Protein AF-A0A958QG54-F1 (afdb_monomer)

Secondary structure (DSSP, 8-state):
----------------------------PPP-----TTTTS----PPPP-EEEEE-TTS-EEEEETTS-EEEE-SSTT-EEEE-TTS-EEEEETTTEEE-TTS-EEE-SS-EEEEETTEEEEEEEEEPTTSS-EEEEEEEEEETTEEEEEE-TTTT--EEEEEES-HHHHHHHS---EEEEEEEETTEEEEEEPPP-

Foldseek 3Di:
DDDDDDDDDDDDDDDDDDDDDDDDDDDDDDDDDPDDPVCVVCDPPPPDAQWDWDQDPQRWIWIAGVQGWIWIQQLPQLKIWIAHNVRWIWIFGHLTWIAGSVGDIDHDNAWAKEAEDQKIKIFGWDDDPPDPGIHGAKIWMDRQQKIWIWGPSRVSNTDIPDIGRRRVVVVVVDDNPWYWYFDDDPPDTDTDIDDDD

Mean predicted aligned error: 12.63 Å

Radius of gyration: 27.96 Å; Cα contacts (8 Å, |Δi|>4): 352; chains: 1; bounding box: 82×80×34 Å

Structure (mmCIF, N/CA/C/O backbone):
data_AF-A0A958QG54-F1
#
_entry.id   AF-A0A958QG54-F1
#
loop_
_atom_site.group_PDB
_atom_site.id
_atom_site.type_symbol
_atom_site.label_atom_id
_atom_site.label_alt_id
_atom_site.label_comp_id
_atom_site.label_asym_id
_atom_site.label_entity_id
_atom_site.label_seq_id
_atom_site.pdbx_PDB_ins_code
_atom_site.Cartn_x
_atom_site.Cartn_y
_atom_site.Cartn_z
_atom_site.occupancy
_atom_site.B_iso_or_equiv
_atom_site.auth_seq_id
_atom_site.auth_comp_id
_atom_site.auth_asym_id
_atom_site.auth_atom_id
_atom_site.pdbx_PDB_model_num
ATOM 1 N N . MET A 1 1 ? 33.878 57.505 -8.629 1.00 48.22 1 MET A N 1
ATOM 2 C CA . MET A 1 1 ? 32.880 58.241 -9.424 1.00 48.22 1 MET A CA 1
ATOM 3 C C . MET A 1 1 ? 31.625 58.298 -8.584 1.00 48.22 1 MET A C 1
ATOM 5 O O . MET A 1 1 ? 31.003 57.269 -8.364 1.00 48.22 1 MET A O 1
ATOM 9 N N . ASP A 1 2 ? 31.382 59.473 -8.014 1.00 44.88 2 ASP A N 1
ATOM 10 C CA . ASP A 1 2 ? 30.132 59.888 -7.383 1.00 44.88 2 ASP A CA 1
ATOM 11 C C . ASP A 1 2 ? 28.927 59.590 -8.272 1.00 44.88 2 ASP A C 1
ATOM 13 O O . ASP A 1 2 ? 28.941 59.986 -9.436 1.00 44.88 2 ASP A O 1
ATOM 17 N N . THR A 1 3 ? 27.856 59.020 -7.715 1.00 52.91 3 THR A N 1
ATOM 18 C CA . THR A 1 3 ? 26.516 59.611 -7.865 1.00 52.91 3 THR A CA 1
ATOM 19 C C . THR A 1 3 ? 25.617 59.164 -6.707 1.00 52.91 3 THR A C 1
ATOM 21 O O . THR A 1 3 ? 25.330 57.984 -6.524 1.00 52.91 3 THR A O 1
ATOM 24 N N . SER A 1 4 ? 25.218 60.154 -5.913 1.00 50.34 4 SER A N 1
ATOM 25 C CA . SER A 1 4 ? 24.111 60.150 -4.952 1.00 50.34 4 SER A CA 1
ATOM 26 C C . SER A 1 4 ? 22.754 59.998 -5.673 1.00 50.34 4 SER A C 1
ATOM 28 O O . SER A 1 4 ? 22.739 60.073 -6.893 1.00 50.34 4 SER A O 1
ATOM 30 N N . ILE A 1 5 ? 21.641 59.801 -4.948 1.00 55.84 5 ILE A N 1
ATOM 31 C CA . ILE A 1 5 ? 20.332 60.507 -5.056 1.00 55.84 5 ILE A CA 1
ATOM 32 C C . ILE A 1 5 ? 19.202 59.672 -4.390 1.00 55.84 5 ILE A C 1
ATOM 34 O O . ILE A 1 5 ? 18.713 58.687 -4.927 1.00 55.84 5 ILE A O 1
ATOM 38 N N . GLN A 1 6 ? 18.810 60.177 -3.214 1.00 43.88 6 GLN A N 1
ATOM 39 C CA . GLN A 1 6 ? 17.469 60.428 -2.647 1.00 43.88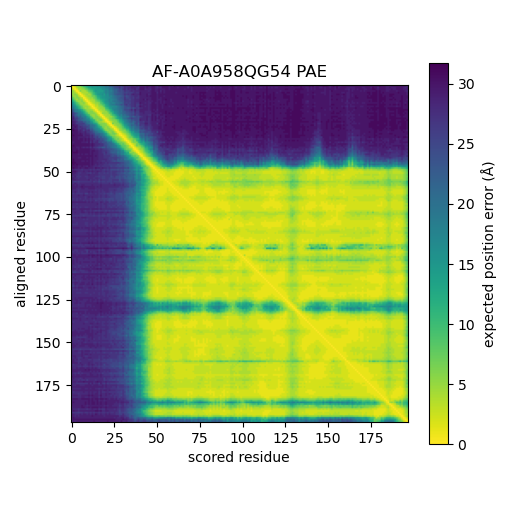 6 GLN A CA 1
ATOM 40 C C . GLN A 1 6 ? 16.426 59.334 -2.341 1.00 43.88 6 GLN A C 1
ATOM 42 O O . GLN A 1 6 ? 16.078 58.453 -3.117 1.00 43.88 6 GLN A O 1
ATOM 47 N N . ALA A 1 7 ? 15.867 59.553 -1.148 1.00 44.59 7 ALA A N 1
ATOM 48 C CA . ALA A 1 7 ? 14.765 58.900 -0.466 1.00 44.59 7 ALA A CA 1
ATOM 49 C C . ALA A 1 7 ? 13.379 59.415 -0.895 1.00 44.59 7 ALA A C 1
ATOM 51 O O . ALA A 1 7 ? 13.262 60.537 -1.382 1.00 44.59 7 ALA A O 1
ATOM 52 N N . ALA A 1 8 ? 12.331 58.667 -0.532 1.00 46.12 8 ALA A N 1
ATOM 53 C CA . ALA A 1 8 ? 11.070 59.238 -0.051 1.00 46.12 8 ALA A CA 1
ATOM 54 C C . ALA A 1 8 ? 10.296 58.220 0.810 1.00 46.12 8 ALA A C 1
ATOM 56 O O . ALA A 1 8 ? 9.830 57.192 0.325 1.00 46.12 8 ALA A O 1
ATOM 57 N N . SER A 1 9 ? 10.162 58.542 2.098 1.00 43.69 9 SER A N 1
ATOM 58 C CA . SER A 1 9 ? 9.141 58.019 3.012 1.00 43.69 9 SER A CA 1
ATOM 59 C C . SER A 1 9 ? 7.776 58.617 2.675 1.00 43.69 9 SER A C 1
ATOM 61 O O . SER A 1 9 ? 7.735 59.774 2.264 1.00 43.69 9 SER A O 1
ATOM 63 N N . SER A 1 10 ? 6.678 57.906 2.959 1.00 42.94 10 SER A N 1
ATOM 64 C CA . SER A 1 10 ? 5.408 58.488 3.441 1.00 42.94 10 SER A CA 1
ATOM 65 C C . SER A 1 10 ? 4.424 57.394 3.872 1.00 42.94 10 SER A C 1
ATOM 67 O O . SER A 1 10 ? 3.862 56.686 3.041 1.00 42.94 10 SER A O 1
ATOM 69 N N . THR A 1 11 ? 4.195 57.292 5.179 1.00 49.19 11 THR A N 1
ATOM 70 C CA . THR A 1 11 ? 2.969 56.746 5.782 1.00 49.19 11 THR A CA 1
ATOM 71 C C . THR A 1 11 ? 1.948 57.879 5.903 1.00 49.19 11 THR A C 1
ATOM 73 O O . THR A 1 11 ? 2.347 59.021 6.146 1.00 49.19 11 THR A O 1
ATOM 76 N N . PRO A 1 12 ? 0.642 57.582 5.817 1.00 52.69 12 PRO A N 1
ATOM 77 C CA . PRO A 1 12 ? -0.239 58.059 6.883 1.00 52.69 12 PRO A CA 1
ATOM 78 C C . PRO A 1 12 ? -1.278 57.035 7.383 1.00 52.69 12 PRO A C 1
ATOM 80 O O . PRO A 1 12 ? -1.517 55.984 6.799 1.00 52.69 12 PRO A O 1
ATOM 83 N N . THR A 1 13 ? -1.804 57.412 8.544 1.00 44.31 13 THR A N 1
ATOM 84 C CA . THR A 1 13 ? -2.535 56.755 9.642 1.00 44.31 13 THR A CA 1
ATOM 85 C C . THR A 1 13 ? -4.056 56.527 9.388 1.00 44.31 13 THR A C 1
ATOM 87 O O . THR A 1 13 ? -4.525 56.817 8.291 1.00 44.31 13 THR A O 1
ATOM 90 N N . PRO A 1 14 ? -4.829 55.973 10.362 1.00 50.94 14 PRO A N 1
ATOM 91 C CA . PRO A 1 14 ? -6.059 55.205 10.147 1.00 50.94 14 PRO A CA 1
ATOM 92 C C . PRO A 1 14 ? -7.344 56.024 10.340 1.00 50.94 14 PRO A C 1
ATOM 94 O O . PRO A 1 14 ? -7.325 57.064 10.996 1.00 50.94 14 PRO A O 1
ATOM 97 N N . GLU A 1 15 ? -8.478 55.479 9.890 1.00 43.06 15 GLU A N 1
ATOM 98 C CA . GLU A 1 15 ? -9.808 55.977 10.255 1.00 43.06 15 GLU A CA 1
ATOM 99 C C . GLU A 1 15 ? -10.694 54.903 10.898 1.00 43.06 15 GLU A C 1
ATOM 101 O O . GLU A 1 15 ? -10.532 53.697 10.711 1.00 43.06 15 GLU A O 1
ATOM 106 N N . THR A 1 16 ? -11.598 55.407 11.731 1.00 37.50 16 THR A N 1
ATOM 107 C CA . THR A 1 16 ? -12.306 54.743 12.822 1.00 37.50 16 THR A CA 1
ATOM 108 C C . THR A 1 16 ? -13.764 54.476 12.429 1.00 37.50 16 THR A C 1
ATOM 110 O O . THR A 1 16 ? -14.407 55.341 11.854 1.00 37.50 16 THR A O 1
ATOM 113 N N . SER A 1 17 ? -14.259 53.283 12.782 1.00 40.88 17 SER A N 1
ATOM 114 C CA . SER A 1 17 ? -15.604 52.910 13.279 1.00 40.88 17 SER A CA 1
ATOM 115 C C . SER A 1 17 ? -16.819 53.824 13.019 1.00 40.88 17 SER A C 1
ATOM 117 O O . SER A 1 17 ? -16.782 54.987 13.399 1.00 40.88 17 SER A O 1
ATOM 119 N N . THR A 1 18 ? -17.964 53.256 12.594 1.00 40.97 18 THR A N 1
ATOM 120 C CA . THR A 1 18 ? -19.312 53.564 13.149 1.00 40.97 18 THR A CA 1
ATOM 121 C C . THR A 1 18 ? -20.345 52.484 12.768 1.00 40.97 18 THR A C 1
ATOM 123 O O . THR A 1 18 ? -20.544 52.178 11.596 1.00 40.97 18 THR A O 1
ATOM 126 N N . SER A 1 19 ? -21.024 51.945 13.788 1.00 40.81 19 SER A N 1
ATOM 127 C CA . SER A 1 19 ? -22.234 51.110 13.730 1.00 40.81 19 SER A CA 1
ATOM 128 C C . SER A 1 19 ? -23.486 51.897 13.328 1.00 40.81 19 SER A C 1
ATOM 130 O O . SER A 1 19 ? -23.678 53.006 13.820 1.00 40.81 19 SER A O 1
ATOM 132 N N . GLN A 1 20 ? -24.410 51.279 12.579 1.00 37.09 20 GLN A N 1
ATOM 133 C CA . GLN A 1 20 ? -25.818 51.700 12.508 1.00 37.09 20 GLN A CA 1
ATOM 134 C C . GLN A 1 20 ? -26.781 50.499 12.405 1.00 37.09 20 GLN A C 1
ATOM 136 O O . GLN A 1 20 ? -26.604 49.582 11.610 1.00 37.09 20 GLN A O 1
ATOM 141 N N . THR A 1 21 ? -27.802 50.523 13.256 1.00 39.69 21 THR A N 1
ATOM 142 C CA . THR A 1 21 ? -29.070 49.757 13.328 1.00 39.69 21 THR A CA 1
ATOM 143 C C . THR A 1 21 ? -29.920 50.573 14.330 1.00 39.69 21 THR A C 1
ATOM 145 O O . THR A 1 21 ? -29.280 51.154 15.216 1.00 39.69 21 THR A O 1
ATOM 148 N N . PRO A 1 22 ? -31.272 50.673 14.300 1.00 54.72 22 PRO A N 1
ATOM 149 C CA . PRO A 1 22 ? -32.313 49.871 13.619 1.00 54.72 22 PRO A CA 1
ATOM 150 C C . PRO A 1 22 ? -33.327 50.712 12.803 1.00 54.72 22 PRO A C 1
ATOM 152 O O . PRO A 1 22 ? -33.303 51.927 12.891 1.00 54.72 22 PRO A O 1
ATOM 155 N N . GLU A 1 23 ? -34.258 50.079 12.072 1.00 43.16 23 GLU A N 1
ATOM 156 C CA . GLU A 1 23 ? -35.7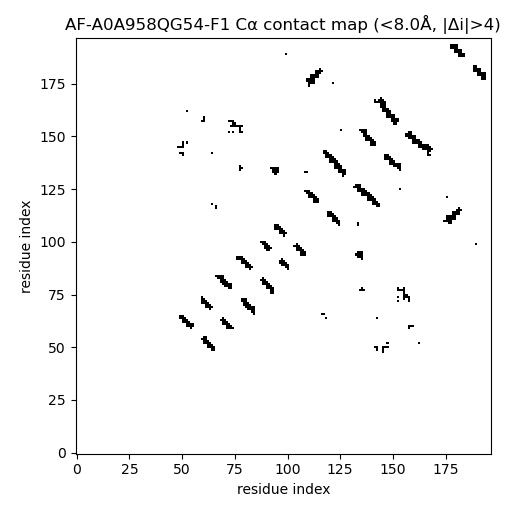07 50.363 12.188 1.00 43.16 23 GLU A CA 1
ATOM 157 C C . GLU A 1 23 ? -36.551 49.301 11.452 1.00 43.16 23 GLU A C 1
ATOM 159 O O . GLU A 1 23 ? -36.069 48.525 10.632 1.00 43.16 23 GLU A O 1
ATOM 164 N N . GLN A 1 24 ? -37.819 49.238 11.826 1.00 36.00 24 GLN A N 1
ATOM 165 C CA . GLN A 1 24 ? -38.739 48.112 11.890 1.00 36.00 24 GLN A CA 1
ATOM 166 C C . GLN A 1 24 ? -39.996 48.457 11.077 1.00 36.00 24 GLN A C 1
ATOM 168 O O . GLN A 1 24 ? -40.457 49.584 11.196 1.00 36.00 24 GLN A O 1
ATOM 173 N N . ALA A 1 25 ? -40.601 47.508 10.341 1.00 37.91 25 ALA A N 1
ATOM 174 C CA . ALA A 1 25 ? -42.062 47.283 10.342 1.00 37.91 25 ALA A CA 1
ATOM 175 C C . ALA A 1 25 ? -42.563 46.243 9.314 1.00 37.91 25 ALA A C 1
ATOM 177 O O . ALA A 1 25 ? -42.223 46.273 8.138 1.00 37.91 25 ALA A O 1
ATOM 178 N N . ALA A 1 26 ? -43.525 45.456 9.813 1.00 37.97 26 ALA A N 1
ATOM 179 C CA . ALA A 1 26 ? -44.726 44.934 9.151 1.00 37.97 26 ALA A CA 1
ATOM 180 C C . ALA A 1 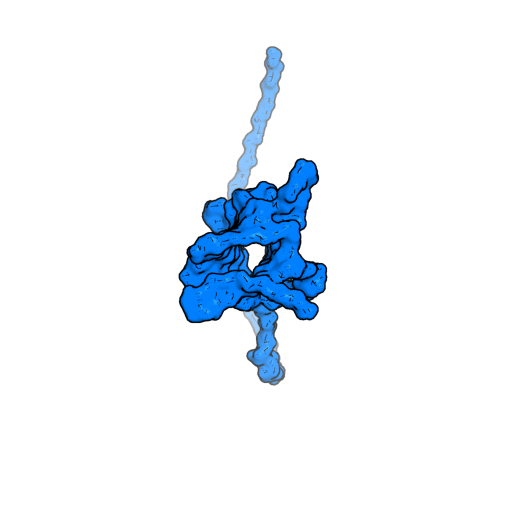26 ? -44.679 43.621 8.331 1.00 37.97 26 ALA A C 1
ATOM 182 O O . ALA A 1 26 ? -44.412 43.584 7.139 1.00 37.97 26 ALA A O 1
ATOM 183 N N . SER A 1 27 ? -45.190 42.576 8.997 1.00 40.91 27 SER A N 1
ATOM 184 C CA . SER A 1 27 ? -46.441 41.886 8.631 1.00 40.91 27 SER A CA 1
ATOM 185 C C . SER A 1 27 ? -46.523 41.156 7.285 1.00 40.91 27 SER A C 1
ATOM 187 O O . SER A 1 27 ? -47.038 41.690 6.309 1.00 40.91 27 SER A O 1
ATOM 189 N N . ALA A 1 28 ? -46.249 39.851 7.324 1.00 41.12 28 ALA A N 1
ATOM 190 C CA . ALA A 1 28 ? -47.141 38.830 6.769 1.00 41.12 28 ALA A CA 1
ATOM 191 C C . ALA A 1 28 ? -46.739 37.466 7.342 1.00 41.12 28 ALA A C 1
ATOM 193 O O . ALA A 1 28 ? -45.602 37.039 7.174 1.00 41.12 28 ALA A O 1
ATOM 194 N N . SER A 1 29 ? -47.654 36.774 8.021 1.00 50.25 29 SER A N 1
ATOM 195 C CA . SER A 1 29 ? -47.486 35.354 8.339 1.00 50.25 29 SER A CA 1
ATOM 196 C C . SER A 1 29 ? -47.619 34.537 7.050 1.00 50.25 29 SER A C 1
ATOM 198 O O . SER A 1 29 ? -48.713 34.523 6.477 1.00 50.25 29 SER A O 1
ATOM 200 N N . PRO A 1 30 ? -46.587 33.816 6.579 1.00 47.06 30 PRO A N 1
ATOM 201 C CA . PRO A 1 30 ? -46.812 32.783 5.592 1.00 47.06 30 PRO A CA 1
ATOM 202 C C . PRO A 1 30 ? -47.389 31.563 6.312 1.00 47.06 30 PRO A C 1
ATOM 204 O O . PRO A 1 30 ? -46.804 31.025 7.252 1.00 47.06 30 PRO A O 1
ATOM 207 N N . ARG A 1 31 ? -48.580 31.151 5.873 1.00 46.16 31 ARG A N 1
ATOM 208 C CA . ARG A 1 31 ? -49.171 29.852 6.198 1.00 46.16 31 ARG A CA 1
ATOM 209 C C . ARG A 1 31 ? -48.120 28.777 5.945 1.00 46.16 31 ARG A C 1
ATOM 211 O O . ARG A 1 31 ? -47.609 28.683 4.832 1.00 46.16 31 ARG A O 1
ATOM 218 N N . THR A 1 32 ? -47.809 27.993 6.968 1.00 51.56 32 THR A N 1
ATOM 219 C CA . THR A 1 32 ? -46.913 26.844 6.880 1.00 51.56 32 THR A CA 1
ATOM 220 C C . THR A 1 32 ? -47.428 25.916 5.776 1.00 51.56 32 THR A C 1
ATOM 222 O O . THR A 1 32 ? -48.542 25.401 5.911 1.00 51.56 32 THR A O 1
ATOM 225 N N . PRO A 1 33 ? -46.696 25.689 4.670 1.00 48.84 33 PRO A N 1
ATOM 226 C CA . PRO A 1 33 ? -46.983 24.516 3.868 1.00 48.84 33 PRO A CA 1
ATOM 227 C C . PRO A 1 33 ? -46.685 23.307 4.756 1.00 48.84 33 PRO A C 1
ATOM 229 O O . PRO A 1 33 ? -45.691 23.299 5.482 1.00 48.84 33 PRO A O 1
ATOM 232 N N . PHE A 1 34 ? -47.568 22.309 4.740 1.00 51.06 34 PHE A N 1
ATOM 233 C CA . PHE A 1 34 ? -47.261 20.983 5.263 1.00 51.06 34 PHE A CA 1
ATOM 234 C C . PHE A 1 34 ? -45.941 20.537 4.621 1.00 51.06 34 PHE A C 1
ATOM 236 O O . PHE A 1 34 ? -45.919 20.155 3.451 1.00 51.06 34 PHE A O 1
ATOM 243 N N . ALA A 1 35 ? -44.836 20.656 5.359 1.00 53.47 35 ALA A N 1
ATOM 244 C CA . ALA A 1 35 ? -43.577 20.057 4.970 1.00 53.47 35 ALA A CA 1
ATOM 245 C C . ALA A 1 35 ? -43.841 18.557 4.879 1.00 53.47 35 ALA A C 1
ATOM 247 O O . ALA A 1 35 ? -44.318 17.930 5.829 1.00 53.47 35 ALA A O 1
ATOM 248 N N . LYS A 1 36 ? -43.622 18.016 3.686 1.00 51.81 36 LYS A N 1
ATOM 249 C CA . LYS A 1 36 ? -43.730 16.597 3.394 1.00 51.81 36 LYS A CA 1
ATOM 250 C C . LYS A 1 36 ? -42.813 15.875 4.386 1.00 51.81 36 LYS A C 1
ATOM 252 O O . LYS A 1 36 ? -41.607 16.092 4.380 1.00 51.81 36 LYS A O 1
ATOM 257 N N . LEU A 1 37 ? -43.388 15.039 5.249 1.00 48.19 37 LEU A N 1
ATOM 258 C CA . LEU A 1 37 ? -42.673 14.249 6.266 1.00 48.19 37 LEU A CA 1
ATOM 259 C C . LEU A 1 37 ? -41.619 13.283 5.676 1.00 48.19 37 LEU A C 1
ATOM 261 O O . LEU A 1 37 ? -40.909 12.627 6.429 1.00 48.19 37 LEU A O 1
ATOM 265 N N . GLU A 1 38 ? -41.495 13.209 4.349 1.00 50.53 38 GLU A N 1
ATOM 266 C CA . GLU A 1 38 ? -40.529 12.373 3.633 1.00 50.53 38 GLU A CA 1
ATOM 267 C C . GLU A 1 38 ? -39.155 13.050 3.453 1.00 50.53 38 GLU A C 1
ATOM 269 O O . GLU A 1 38 ? -38.148 12.349 3.402 1.00 50.53 38 GLU A O 1
ATOM 274 N N . ASP A 1 39 ? -39.073 14.390 3.466 1.00 44.00 39 ASP A N 1
ATOM 275 C CA . ASP A 1 39 ? -37.795 15.121 3.328 1.00 44.00 39 ASP A CA 1
ATOM 276 C C . ASP A 1 39 ? -36.974 15.162 4.636 1.00 44.00 39 ASP A C 1
ATOM 278 O O . ASP A 1 39 ? -35.821 15.586 4.646 1.00 44.00 39 ASP A O 1
ATOM 282 N N . PHE A 1 40 ? -37.545 14.700 5.755 1.00 46.12 40 PHE A N 1
ATOM 283 C CA . PHE A 1 40 ? -36.869 14.643 7.060 1.00 46.12 40 PHE A CA 1
ATOM 284 C C . PHE A 1 40 ? -36.190 13.299 7.359 1.00 46.12 40 PHE A C 1
ATOM 286 O O . PHE A 1 40 ? -35.465 13.198 8.348 1.00 46.12 40 PHE A O 1
ATOM 293 N N . LEU A 1 41 ? -36.406 12.272 6.531 1.00 54.66 41 LEU A N 1
ATOM 294 C CA . LEU A 1 41 ? -35.816 10.942 6.739 1.00 54.66 41 LEU A CA 1
ATOM 295 C C . LEU A 1 41 ? -34.582 10.680 5.866 1.00 54.66 41 LEU A C 1
ATOM 297 O O . LEU A 1 41 ? -33.821 9.760 6.155 1.00 54.66 41 LEU A O 1
ATOM 301 N N . PHE A 1 42 ? -34.339 11.521 4.860 1.00 60.91 42 PHE A N 1
ATOM 302 C CA . PHE A 1 42 ? -33.171 11.442 3.987 1.00 60.91 42 PHE A CA 1
ATOM 303 C C . PHE A 1 42 ? -32.574 12.838 3.809 1.00 60.91 42 PHE A C 1
ATOM 305 O O . PHE A 1 42 ? -32.616 13.425 2.730 1.00 60.91 42 PHE A O 1
ATOM 312 N N . GLY A 1 43 ? -32.014 13.390 4.892 1.00 54.19 43 GLY A N 1
ATOM 313 C CA . GLY A 1 43 ? -31.090 14.519 4.762 1.00 54.19 43 GLY A CA 1
ATOM 314 C C . GLY A 1 43 ? -29.982 14.179 3.750 1.00 54.19 43 GLY A C 1
ATOM 315 O O . GLY A 1 43 ? -29.732 12.990 3.523 1.00 54.19 43 GLY A O 1
ATOM 316 N N . PRO A 1 44 ? -29.324 15.176 3.127 1.00 58.16 44 PRO A N 1
ATOM 317 C CA . PRO A 1 44 ? -28.263 14.918 2.159 1.00 58.16 44 PRO A CA 1
ATOM 318 C C . PRO A 1 44 ? -27.253 13.946 2.775 1.00 58.16 44 PRO A C 1
ATOM 320 O O . PRO A 1 44 ? -26.577 14.279 3.747 1.00 58.16 44 PRO A O 1
ATOM 323 N N . HIS A 1 45 ? -27.200 12.719 2.250 1.00 53.62 45 HIS A N 1
ATOM 324 C CA . HIS A 1 45 ? -26.185 11.748 2.629 1.00 53.62 45 HIS A CA 1
ATOM 325 C C . HIS A 1 45 ? -24.882 12.254 2.023 1.00 53.62 45 HIS A C 1
ATOM 327 O O . HIS A 1 45 ? -24.572 11.975 0.867 1.00 53.62 45 HIS A O 1
ATOM 333 N N . THR A 1 46 ? -24.145 13.067 2.778 1.00 60.34 46 THR A N 1
ATOM 334 C CA . THR A 1 46 ? -22.737 13.288 2.472 1.00 60.34 46 THR A CA 1
ATOM 335 C C . THR A 1 46 ? -22.077 11.917 2.586 1.00 60.34 46 THR A C 1
ATOM 337 O O . THR A 1 46 ? -22.131 11.334 3.674 1.00 60.34 46 THR A O 1
ATOM 340 N N . PRO A 1 47 ? -21.516 11.362 1.499 1.00 63.97 47 PRO A N 1
ATOM 341 C CA . PRO A 1 47 ? -20.817 10.090 1.575 1.00 63.97 47 PRO A CA 1
ATOM 342 C C . PRO A 1 47 ? -19.733 10.203 2.648 1.00 63.97 47 PRO A C 1
ATOM 344 O O . PRO A 1 47 ? -18.939 11.148 2.653 1.00 63.97 47 PRO A O 1
ATOM 347 N N . ARG A 1 48 ? -19.776 9.287 3.618 1.00 75.38 48 ARG A N 1
ATOM 348 C CA . ARG A 1 48 ? -18.793 9.233 4.695 1.00 75.38 48 ARG A CA 1
ATOM 349 C C . ARG A 1 48 ? -17.510 8.669 4.110 1.00 75.38 48 ARG A C 1
ATOM 351 O O . ARG A 1 48 ? -17.511 7.538 3.650 1.00 75.38 48 ARG A O 1
ATOM 358 N N . GLN A 1 49 ? -16.447 9.456 4.176 1.00 87.75 49 GLN A N 1
ATOM 359 C CA . GLN A 1 49 ? -15.108 9.017 3.823 1.00 87.75 49 GLN A CA 1
ATOM 360 C C . GLN A 1 49 ? -14.635 7.951 4.836 1.00 87.75 49 GLN A C 1
ATOM 362 O O . GLN A 1 49 ? -14.491 8.251 6.022 1.00 87.75 49 GLN A O 1
ATOM 367 N N . THR A 1 50 ? -14.407 6.722 4.372 1.00 92.38 50 THR A N 1
ATOM 368 C CA . THR A 1 50 ? -13.987 5.544 5.159 1.00 92.38 50 THR A CA 1
ATOM 369 C C . THR A 1 50 ? -12.464 5.380 5.234 1.00 92.38 50 THR A C 1
ATOM 371 O O . THR A 1 50 ? -11.935 4.574 6.004 1.00 92.38 50 THR A O 1
ATOM 374 N N . LEU A 1 51 ? -11.729 6.166 4.447 1.00 95.75 51 LEU A N 1
ATOM 375 C CA . LEU A 1 51 ? -10.272 6.239 4.475 1.00 95.75 51 LEU A CA 1
ATOM 376 C C . LEU A 1 51 ? -9.825 7.596 5.010 1.00 95.75 51 LEU A C 1
ATOM 378 O O . LEU A 1 51 ? -10.200 8.627 4.470 1.00 95.75 51 LEU A O 1
ATOM 382 N N . GLU A 1 52 ? -8.934 7.642 5.990 1.00 96.12 52 GLU A N 1
ATOM 383 C CA . GLU A 1 52 ? -8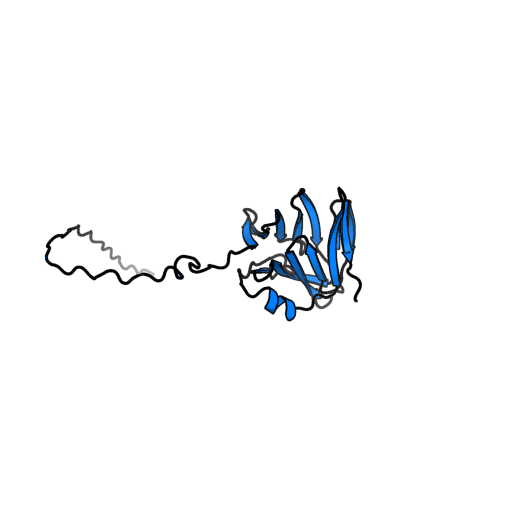.366 8.898 6.490 1.00 96.12 52 GLU A CA 1
ATOM 384 C C . GLU A 1 52 ? -6.892 9.003 6.106 1.00 96.12 52 GLU A C 1
ATOM 386 O O . GLU A 1 52 ? -6.054 8.275 6.639 1.00 96.12 52 GLU A O 1
ATOM 391 N N . ALA A 1 53 ? -6.547 9.926 5.206 1.00 95.81 53 ALA A N 1
ATOM 392 C CA . ALA A 1 53 ? -5.158 10.177 4.836 1.00 95.81 53 ALA A CA 1
ATOM 393 C C . ALA A 1 53 ? -4.590 11.419 5.534 1.00 95.81 53 ALA A C 1
ATOM 395 O O . ALA A 1 53 ? -5.247 12.450 5.660 1.00 95.81 53 ALA A O 1
ATOM 396 N N . SER A 1 54 ? -3.335 11.331 5.960 1.00 95.69 54 SER A N 1
ATOM 397 C CA . SER A 1 54 ? -2.594 12.419 6.596 1.00 95.69 54 SER A CA 1
ATOM 398 C C . SER A 1 54 ? -1.101 12.313 6.288 1.00 95.69 54 SER A C 1
ATOM 400 O O . SER A 1 54 ? -0.626 11.290 5.796 1.00 95.69 54 SER A O 1
ATOM 402 N N . VAL A 1 55 ? -0.351 13.373 6.582 1.00 95.38 55 VAL A N 1
ATOM 403 C CA . VAL A 1 55 ? 1.115 13.351 6.587 1.00 95.38 55 VAL A CA 1
ATOM 404 C C . VAL A 1 55 ? 1.570 13.450 8.039 1.00 95.38 55 VAL A C 1
ATOM 406 O O . VAL A 1 55 ? 1.148 14.358 8.757 1.00 95.38 55 VAL A O 1
ATOM 409 N N . ASN A 1 56 ? 2.382 12.499 8.500 1.00 93.44 56 ASN A N 1
ATOM 410 C CA . ASN A 1 56 ? 2.878 12.500 9.877 1.00 93.44 56 ASN A CA 1
ATOM 411 C C . ASN A 1 56 ? 4.004 13.533 10.085 1.00 93.44 56 ASN A C 1
ATOM 413 O O . ASN A 1 56 ? 4.410 14.248 9.168 1.00 93.44 56 ASN A O 1
ATOM 417 N N . LYS A 1 57 ? 4.523 13.617 11.315 1.00 92.12 57 LYS A N 1
ATOM 418 C CA . LYS A 1 57 ? 5.575 14.580 11.688 1.00 92.12 57 LYS A CA 1
ATOM 419 C C . LYS A 1 57 ? 6.888 14.342 10.941 1.00 92.12 57 LYS A C 1
ATOM 421 O O . LYS A 1 57 ? 7.677 15.266 10.779 1.00 92.12 57 LYS A O 1
ATOM 426 N N . GLU A 1 58 ? 7.103 13.117 10.480 1.00 90.31 58 GLU A N 1
ATOM 427 C CA . GLU A 1 58 ? 8.256 12.686 9.699 1.00 90.31 58 GLU A CA 1
ATOM 428 C C . GLU A 1 58 ? 8.079 12.938 8.189 1.00 90.31 58 GLU A C 1
ATOM 430 O O . GLU A 1 58 ? 8.958 12.583 7.406 1.00 90.31 58 GLU A O 1
ATOM 435 N N . GLY A 1 59 ? 6.961 13.539 7.763 1.00 91.25 59 GLY A N 1
ATOM 436 C CA . GLY A 1 59 ? 6.675 13.820 6.354 1.00 91.25 59 GLY A CA 1
ATOM 437 C C . GLY A 1 59 ? 6.167 12.611 5.561 1.00 91.25 59 GLY A C 1
ATOM 438 O O . GLY A 1 59 ? 6.122 12.658 4.336 1.00 91.25 59 GLY A O 1
ATOM 439 N N . GLN A 1 60 ? 5.787 11.526 6.233 1.00 95.19 60 GLN A N 1
ATOM 440 C CA . GLN A 1 60 ? 5.313 10.291 5.609 1.00 95.19 60 GLN A CA 1
ATOM 441 C C . GLN A 1 60 ? 3.799 10.322 5.427 1.00 95.19 60 GLN A C 1
ATOM 443 O O . GLN A 1 60 ? 3.066 10.652 6.363 1.00 95.19 60 GLN A O 1
ATOM 448 N N . ALA A 1 61 ? 3.324 9.917 4.249 1.00 96.94 61 ALA A N 1
ATOM 449 C CA . ALA A 1 61 ? 1.903 9.685 4.030 1.00 96.94 61 ALA A CA 1
ATOM 450 C C . ALA A 1 61 ? 1.428 8.483 4.868 1.00 96.94 61 ALA A C 1
ATOM 452 O O . ALA A 1 61 ? 2.072 7.429 4.898 1.00 96.94 61 ALA A O 1
ATOM 453 N N . VAL A 1 62 ? 0.296 8.649 5.546 1.00 98.00 62 VAL A N 1
ATOM 454 C CA . VAL A 1 62 ? -0.362 7.638 6.376 1.00 98.00 62 VAL A CA 1
ATOM 455 C C . VAL A 1 62 ? -1.834 7.598 6.001 1.00 98.00 62 VAL A C 1
ATOM 457 O O . VAL A 1 62 ? -2.492 8.635 6.037 1.00 98.00 62 VAL A O 1
ATOM 460 N N . VAL A 1 63 ? -2.350 6.414 5.686 1.00 98.00 63 VAL A N 1
ATOM 461 C CA . VAL A 1 63 ? -3.772 6.166 5.438 1.00 98.00 63 VAL A CA 1
ATOM 462 C C . VAL A 1 63 ? -4.301 5.225 6.510 1.00 98.00 63 VAL A C 1
ATOM 464 O O . VAL A 1 63 ? -3.725 4.166 6.746 1.00 98.00 63 VAL A O 1
ATOM 467 N N . LYS A 1 64 ? -5.378 5.621 7.181 1.00 98.00 64 LYS A N 1
ATOM 468 C CA . LYS A 1 64 ? -6.103 4.807 8.155 1.00 98.00 64 LYS A CA 1
ATOM 469 C C . LYS A 1 64 ? -7.437 4.372 7.575 1.00 98.00 64 LYS A C 1
ATOM 471 O O . LYS A 1 64 ? -8.013 5.069 6.746 1.00 98.00 64 LYS A O 1
ATOM 476 N N . THR A 1 65 ? -7.902 3.228 8.035 1.00 97.12 65 THR A N 1
ATOM 477 C CA . THR A 1 65 ? -9.129 2.566 7.582 1.00 97.12 65 THR A CA 1
ATOM 478 C C . THR A 1 65 ? -10.089 2.435 8.763 1.00 97.12 65 THR A C 1
ATOM 480 O O . THR A 1 65 ? -9.645 2.404 9.917 1.00 97.12 65 THR A O 1
ATOM 483 N N . GLU A 1 66 ? -11.397 2.365 8.509 1.00 95.25 66 GLU A N 1
ATOM 484 C CA . GLU A 1 66 ? -12.396 2.258 9.587 1.00 95.25 66 GLU A CA 1
ATOM 485 C C . GLU A 1 66 ? -12.277 0.970 10.412 1.00 95.25 66 GLU A C 1
ATOM 487 O O . GLU A 1 66 ? -12.582 0.971 11.604 1.00 95.25 66 GLU A O 1
ATOM 492 N N . ASP A 1 67 ? -11.805 -0.120 9.807 1.00 95.12 67 ASP A N 1
ATOM 493 C CA . ASP A 1 67 ? -11.575 -1.412 10.459 1.00 95.12 67 ASP A CA 1
ATOM 494 C C . ASP A 1 67 ? -10.209 -1.503 11.170 1.00 95.12 67 ASP A C 1
ATOM 496 O O . ASP A 1 67 ? -9.822 -2.563 11.666 1.00 95.12 67 ASP A O 1
ATOM 500 N N . GLY A 1 68 ? -9.504 -0.374 11.300 1.00 96.50 68 GLY A N 1
ATOM 501 C CA . GLY A 1 68 ? -8.363 -0.215 12.201 1.00 96.50 68 GLY A CA 1
ATOM 502 C C . GLY A 1 68 ? -6.997 -0.524 11.591 1.00 96.50 68 GLY A C 1
ATOM 503 O O . GLY A 1 68 ? -5.996 -0.474 12.307 1.00 96.50 68 GLY A O 1
ATOM 504 N N . PHE A 1 69 ? -6.912 -0.786 10.285 1.00 98.06 69 PHE A N 1
ATOM 505 C CA . PHE A 1 69 ? -5.627 -0.877 9.591 1.00 98.06 69 PHE A CA 1
ATOM 506 C C . PHE A 1 69 ? -5.003 0.501 9.365 1.00 98.06 69 PHE A C 1
ATOM 508 O O . PHE A 1 69 ? -5.690 1.500 9.125 1.00 98.06 69 PHE A O 1
ATOM 515 N N . THR A 1 70 ? -3.672 0.536 9.383 1.00 98.38 70 THR A N 1
ATOM 516 C CA . THR A 1 70 ? -2.859 1.704 9.029 1.00 98.38 70 THR A CA 1
ATOM 517 C C . THR A 1 70 ? -1.864 1.343 7.933 1.00 98.38 70 THR A C 1
ATOM 519 O O . THR A 1 70 ? -1.036 0.452 8.108 1.00 98.38 70 THR A O 1
ATOM 522 N N . VAL A 1 71 ? -1.887 2.088 6.830 1.00 98.44 71 VAL A N 1
ATOM 523 C CA . VAL A 1 71 ? -0.906 2.006 5.746 1.00 98.44 71 VAL A CA 1
ATOM 524 C C . VAL A 1 71 ? 0.020 3.217 5.817 1.00 98.44 71 VAL A C 1
ATOM 526 O O . VAL A 1 71 ? -0.443 4.355 5.775 1.00 98.44 71 VAL A O 1
ATOM 529 N N . LYS A 1 72 ? 1.332 3.005 5.932 1.00 98.44 72 LYS A N 1
ATOM 530 C CA . LYS A 1 72 ? 2.327 4.087 6.055 1.00 98.44 72 LYS A CA 1
ATOM 531 C C . LYS A 1 72 ? 3.400 3.975 4.983 1.00 98.44 72 LYS A C 1
ATOM 533 O O . LYS A 1 72 ? 4.020 2.926 4.852 1.00 98.44 72 LYS A O 1
ATOM 538 N N . PHE A 1 73 ? 3.672 5.076 4.290 1.00 98.06 73 PHE A N 1
ATOM 539 C CA . PHE A 1 73 ? 4.641 5.161 3.195 1.00 98.06 73 PHE A CA 1
ATOM 540 C C . PHE A 1 73 ? 5.941 5.791 3.690 1.00 98.06 73 PHE A C 1
ATOM 542 O O . PHE A 1 73 ? 5.960 6.941 4.114 1.00 98.06 73 PHE A O 1
ATOM 549 N N . LEU A 1 74 ? 7.040 5.036 3.679 1.00 96.44 74 LEU A N 1
ATOM 550 C CA . LEU A 1 74 ? 8.205 5.352 4.510 1.00 96.44 74 LEU A CA 1
ATOM 551 C C . LEU A 1 74 ? 9.129 6.439 3.945 1.00 96.44 74 LEU A C 1
ATOM 553 O O . LEU A 1 74 ? 9.960 6.945 4.702 1.00 96.44 74 LEU A O 1
ATOM 557 N N . GLY A 1 75 ? 9.022 6.773 2.655 1.00 94.12 75 GLY A N 1
ATOM 558 C CA . GLY A 1 75 ? 9.924 7.726 1.987 1.00 94.12 75 GLY A CA 1
ATOM 559 C C . GLY A 1 75 ? 11.380 7.256 1.923 1.00 94.12 75 GLY A C 1
ATOM 560 O O . GLY A 1 75 ? 12.303 8.063 1.916 1.00 94.12 75 GLY A O 1
ATOM 561 N N . LYS A 1 76 ? 11.588 5.938 1.979 1.00 94.38 76 LYS A N 1
ATOM 562 C CA . LYS A 1 76 ? 12.888 5.281 1.833 1.00 94.38 76 LYS A CA 1
ATOM 563 C C . LYS A 1 76 ? 12.698 3.837 1.390 1.00 94.38 76 LYS A C 1
ATOM 565 O O . LYS A 1 76 ? 11.775 3.174 1.871 1.00 94.38 76 LYS A O 1
ATOM 570 N N . HIS A 1 77 ? 13.617 3.334 0.571 1.00 93.31 77 HIS A N 1
ATOM 571 C CA . HIS A 1 77 ? 13.614 1.959 0.067 1.00 93.31 77 HIS A CA 1
ATOM 572 C C . HIS A 1 77 ? 12.302 1.545 -0.614 1.00 93.31 77 HIS A C 1
ATOM 574 O O . HIS A 1 77 ? 11.905 0.386 -0.495 1.00 93.31 77 HIS A O 1
ATOM 580 N N . GLN A 1 78 ? 11.596 2.479 -1.255 1.00 94.94 78 GLN A N 1
ATOM 581 C CA . GLN A 1 78 ? 10.356 2.232 -1.990 1.00 94.94 78 GLN A CA 1
ATOM 582 C C . GLN A 1 78 ? 9.315 1.518 -1.109 1.00 94.94 78 GLN A C 1
ATOM 584 O O . GLN A 1 78 ? 8.589 0.630 -1.557 1.00 94.94 78 GLN A O 1
ATOM 589 N N . ALA A 1 79 ? 9.320 1.839 0.191 1.00 96.38 79 ALA A N 1
ATOM 590 C CA . ALA A 1 79 ? 8.712 0.997 1.207 1.00 96.38 79 ALA A CA 1
ATOM 591 C C . ALA A 1 79 ? 7.395 1.542 1.755 1.00 96.38 79 ALA A C 1
ATOM 593 O O . ALA A 1 79 ? 7.247 2.743 2.005 1.00 96.38 79 ALA A O 1
ATOM 594 N N . LEU A 1 80 ? 6.491 0.620 2.072 1.00 98.38 80 LEU A N 1
ATOM 595 C CA . LEU A 1 80 ? 5.302 0.867 2.875 1.00 98.38 80 LEU A CA 1
ATOM 596 C C . LEU A 1 80 ? 5.115 -0.224 3.935 1.00 98.38 80 LEU A C 1
ATOM 598 O O . LEU A 1 80 ? 5.703 -1.305 3.863 1.00 98.38 80 LEU A O 1
ATOM 602 N N . THR A 1 81 ? 4.299 0.070 4.938 1.00 98.38 81 THR A N 1
ATOM 603 C CA . THR A 1 81 ? 3.862 -0.906 5.939 1.00 98.38 81 THR A CA 1
ATOM 604 C C . THR A 1 81 ? 2.350 -0.950 6.004 1.00 98.38 81 THR A C 1
ATOM 606 O O . THR A 1 81 ? 1.731 0.112 6.023 1.00 98.38 81 THR A O 1
ATOM 609 N N . ILE A 1 82 ? 1.787 -2.150 6.106 1.00 98.38 82 ILE A N 1
ATOM 610 C CA . ILE A 1 82 ? 0.390 -2.398 6.461 1.00 98.38 82 ILE A CA 1
ATOM 611 C C . ILE A 1 82 ? 0.400 -2.912 7.898 1.00 98.38 82 ILE A C 1
ATOM 613 O O . ILE A 1 82 ? 0.976 -3.964 8.167 1.00 98.38 82 ILE A O 1
ATOM 617 N N . THR A 1 83 ? -0.182 -2.154 8.819 1.00 98.19 83 THR A N 1
ATOM 618 C CA . THR A 1 83 ? -0.308 -2.536 10.228 1.00 98.19 83 THR A CA 1
ATOM 619 C C . THR A 1 83 ? -1.768 -2.834 10.530 1.00 98.19 83 THR A C 1
ATOM 621 O O . THR A 1 83 ? -2.621 -1.971 10.312 1.00 98.19 83 THR A O 1
ATOM 624 N N . GLY A 1 84 ? -2.044 -4.045 11.008 1.00 96.62 84 GLY A N 1
ATOM 625 C CA . GLY A 1 84 ? -3.370 -4.484 11.423 1.00 96.62 84 GLY A CA 1
ATOM 626 C C . GLY A 1 84 ? -3.814 -3.882 12.759 1.00 96.62 84 GLY A C 1
ATOM 627 O O . GLY A 1 84 ? -2.996 -3.331 13.504 1.00 96.62 84 GLY A O 1
ATOM 628 N N . PRO A 1 85 ? -5.107 -4.009 13.104 1.00 95.62 85 PRO A N 1
ATOM 629 C CA . PRO A 1 85 ? -5.653 -3.518 14.373 1.00 95.62 85 PRO A CA 1
ATOM 630 C C . PRO A 1 85 ? -5.066 -4.218 15.613 1.00 95.62 85 PRO A C 1
ATOM 632 O O . PRO A 1 85 ? -5.171 -3.701 16.722 1.00 95.62 85 PRO A O 1
ATOM 635 N N . ASP A 1 86 ? -4.435 -5.382 15.444 1.00 93.00 86 ASP A N 1
ATOM 636 C CA . ASP A 1 86 ? -3.700 -6.113 16.484 1.00 93.00 86 ASP A CA 1
ATOM 637 C C . ASP A 1 86 ? -2.227 -5.678 16.622 1.00 93.00 86 ASP A C 1
ATOM 639 O O . ASP A 1 86 ? -1.499 -6.199 17.467 1.00 93.00 86 ASP A O 1
ATOM 643 N N . GLY A 1 87 ? -1.775 -4.719 15.806 1.00 94.88 87 GLY A N 1
ATOM 644 C CA . GLY A 1 87 ? -0.401 -4.222 15.784 1.00 94.88 87 GLY A CA 1
ATOM 645 C C . GLY A 1 87 ? 0.571 -5.066 14.954 1.00 94.88 87 GLY A C 1
ATOM 646 O O . GLY A 1 87 ? 1.724 -4.650 14.781 1.00 94.88 87 GLY A O 1
ATOM 647 N N . LYS A 1 88 ? 0.140 -6.205 14.393 1.00 95.38 88 LYS A N 1
ATOM 648 C CA . LYS A 1 88 ? 0.960 -6.966 13.444 1.00 95.38 88 LYS A CA 1
ATOM 649 C C . LYS A 1 88 ? 1.209 -6.130 12.202 1.00 95.38 88 LYS A C 1
ATOM 651 O O . LYS A 1 88 ? 0.381 -5.321 11.794 1.00 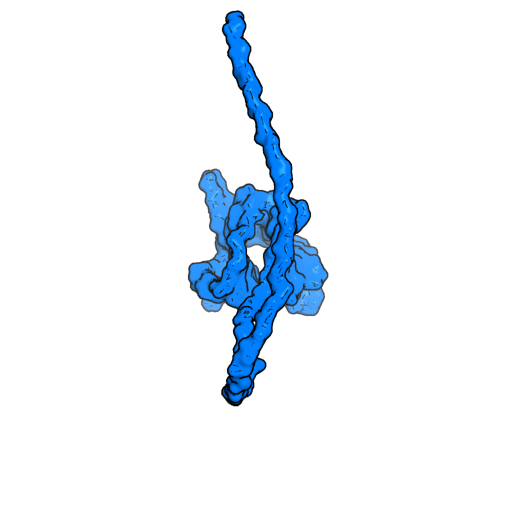95.38 88 LYS A O 1
ATOM 656 N N . THR A 1 89 ? 2.406 -6.258 11.644 1.00 96.88 89 THR A N 1
ATOM 657 C CA . THR A 1 89 ? 2.852 -5.405 10.545 1.00 96.88 89 THR A CA 1
ATOM 658 C C . THR A 1 89 ? 3.455 -6.232 9.427 1.00 96.88 89 THR A C 1
ATOM 660 O O . THR A 1 89 ? 4.374 -7.013 9.654 1.00 96.88 89 THR A O 1
ATOM 663 N N . THR A 1 90 ? 2.987 -5.971 8.211 1.00 97.69 90 THR A N 1
ATOM 664 C CA . THR A 1 90 ? 3.612 -6.407 6.963 1.00 97.69 90 THR A CA 1
ATOM 665 C C . THR A 1 90 ? 4.376 -5.239 6.357 1.00 97.69 90 THR A C 1
ATOM 667 O O . THR A 1 90 ? 3.832 -4.144 6.205 1.00 97.69 90 THR A O 1
ATOM 670 N N . LYS A 1 91 ? 5.642 -5.449 5.998 1.00 98.00 91 LYS A N 1
ATOM 671 C CA . LYS A 1 91 ? 6.471 -4.456 5.306 1.00 98.00 91 LYS A CA 1
ATOM 672 C C . LYS A 1 91 ? 6.691 -4.873 3.857 1.00 98.00 91 LYS A C 1
ATOM 674 O O . LYS A 1 91 ? 7.198 -5.961 3.617 1.00 98.00 91 LYS A O 1
ATOM 679 N N . ILE A 1 92 ? 6.417 -3.963 2.927 1.00 97.75 92 ILE A N 1
ATOM 680 C CA . ILE A 1 92 ? 6.684 -4.117 1.490 1.00 97.75 92 ILE A CA 1
ATOM 681 C C . ILE A 1 92 ? 7.773 -3.111 1.102 1.00 97.75 92 ILE A C 1
ATOM 683 O O . ILE A 1 92 ? 7.669 -1.951 1.502 1.00 97.75 92 ILE A O 1
ATOM 687 N N . TRP A 1 93 ? 8.844 -3.519 0.410 1.00 95.50 93 TRP A N 1
ATOM 688 C CA . TRP A 1 93 ? 10.014 -2.653 0.168 1.00 95.50 93 TRP A CA 1
ATOM 689 C C . TRP A 1 93 ? 10.940 -3.121 -0.967 1.00 95.50 93 TRP A C 1
ATOM 691 O O . TRP A 1 93 ? 11.020 -4.308 -1.257 1.00 95.50 93 TRP A O 1
ATOM 701 N N . GLY A 1 94 ? 11.715 -2.195 -1.541 1.00 88.19 94 GLY A N 1
ATOM 702 C CA . GLY A 1 94 ? 12.783 -2.479 -2.506 1.00 88.19 94 GLY A CA 1
ATOM 703 C C . GLY A 1 94 ? 12.284 -3.100 -3.812 1.00 88.19 94 GLY A C 1
ATOM 704 O O . GLY A 1 94 ? 11.276 -2.652 -4.360 1.00 88.19 94 GLY A O 1
ATOM 705 N N . ASP A 1 95 ? 13.004 -4.121 -4.293 1.00 84.56 95 ASP A N 1
ATOM 706 C CA . ASP A 1 95 ? 12.557 -4.970 -5.403 1.00 84.56 95 ASP A CA 1
ATOM 707 C C . ASP A 1 95 ? 11.580 -6.025 -4.891 1.00 84.56 95 ASP A C 1
ATOM 709 O O . ASP A 1 95 ? 12.012 -6.963 -4.223 1.00 84.56 95 ASP A O 1
ATOM 713 N N . PRO A 1 96 ? 10.268 -5.837 -5.085 1.00 84.94 96 PRO A N 1
ATOM 714 C CA . PRO A 1 96 ? 9.357 -5.798 -3.956 1.00 84.94 96 PRO A CA 1
ATOM 715 C C . PRO A 1 96 ? 9.439 -7.037 -3.066 1.00 84.94 96 PRO A C 1
ATOM 717 O O . PRO A 1 96 ? 8.919 -8.104 -3.387 1.00 84.94 96 PRO A O 1
ATOM 720 N N . HIS A 1 97 ? 10.087 -6.867 -1.918 1.00 94.44 97 HIS A N 1
ATOM 721 C CA . HIS A 1 97 ? 10.133 -7.838 -0.841 1.00 94.44 97 HIS A CA 1
ATOM 722 C C . HIS A 1 97 ? 8.984 -7.586 0.119 1.00 94.44 97 HIS A C 1
ATOM 724 O O . HIS A 1 97 ? 8.700 -6.442 0.479 1.00 94.44 97 HIS A O 1
ATOM 730 N N . VAL A 1 98 ? 8.397 -8.668 0.605 1.00 96.69 98 VAL A N 1
ATOM 731 C CA . VAL A 1 98 ? 7.418 -8.686 1.682 1.00 96.69 98 VAL A CA 1
ATOM 732 C C . VAL A 1 98 ? 8.066 -9.318 2.905 1.00 96.69 98 VAL A C 1
ATOM 734 O O . VAL A 1 98 ? 8.836 -10.274 2.812 1.00 96.69 98 VAL A O 1
ATOM 737 N N . THR A 1 99 ? 7.832 -8.727 4.068 1.00 96.31 99 THR A N 1
ATOM 738 C CA . THR A 1 99 ? 8.233 -9.285 5.358 1.00 96.31 99 THR A CA 1
ATOM 739 C C . THR A 1 99 ? 7.053 -9.197 6.301 1.00 96.31 99 THR A C 1
ATOM 741 O O . THR A 1 99 ? 6.562 -8.097 6.572 1.00 96.31 99 THR A O 1
ATOM 744 N N . GLU A 1 100 ? 6.618 -10.351 6.777 1.00 94.75 100 GLU A N 1
ATOM 745 C CA . GLU A 1 100 ? 5.491 -10.513 7.686 1.00 94.75 100 GLU A CA 1
ATOM 746 C C . GLU A 1 100 ? 5.950 -10.440 9.147 1.00 94.75 100 GLU A C 1
ATOM 748 O O . GLU A 1 100 ? 7.146 -10.472 9.459 1.00 94.75 100 GLU A O 1
ATOM 753 N N . SER A 1 101 ? 4.993 -10.273 10.059 1.00 90.44 101 SER A N 1
ATOM 754 C CA . SER A 1 101 ? 5.286 -10.064 11.484 1.00 90.44 101 SER A CA 1
ATOM 755 C C . SER A 1 101 ? 5.863 -11.296 12.190 1.00 90.44 101 SER A C 1
ATOM 757 O O . SER A 1 101 ? 6.568 -11.153 13.189 1.00 90.44 101 SER A O 1
ATOM 759 N N . ASP A 1 102 ? 5.602 -12.485 11.655 1.00 88.00 102 ASP A N 1
ATOM 760 C CA . ASP A 1 102 ? 6.149 -13.773 12.088 1.00 88.00 102 ASP A CA 1
ATOM 761 C C . ASP A 1 102 ? 7.547 -14.066 11.507 1.00 88.00 102 ASP A C 1
ATOM 763 O O . ASP A 1 102 ? 8.228 -14.990 11.951 1.00 88.00 102 ASP A O 1
ATOM 767 N N . GLY A 1 103 ? 8.021 -13.228 10.580 1.00 90.00 103 GLY A N 1
ATOM 768 C CA . GLY A 1 103 ? 9.327 -13.338 9.944 1.00 90.00 103 GLY A CA 1
ATOM 769 C C . GLY A 1 103 ? 9.311 -13.980 8.559 1.00 90.00 103 GLY A C 1
ATOM 770 O O . GLY A 1 103 ? 10.388 -14.038 7.945 1.00 90.00 103 GLY A O 1
ATOM 771 N N . ASP A 1 104 ? 8.148 -14.396 8.049 1.00 92.81 104 ASP A N 1
ATOM 772 C CA . ASP A 1 104 ? 8.020 -14.914 6.691 1.00 92.81 104 ASP A CA 1
ATOM 773 C C . ASP A 1 104 ? 8.387 -13.849 5.655 1.00 92.81 104 ASP A C 1
ATOM 775 O O . ASP A 1 104 ? 8.198 -12.638 5.837 1.00 92.81 104 ASP A O 1
ATOM 779 N N . ARG A 1 105 ? 9.027 -14.310 4.577 1.00 96.12 105 ARG A N 1
ATOM 780 C CA . ARG A 1 105 ? 9.588 -13.460 3.526 1.00 96.12 105 ARG A CA 1
ATOM 781 C C . ARG A 1 105 ? 9.318 -14.042 2.158 1.00 96.12 105 ARG A C 1
ATOM 783 O O . ARG A 1 105 ? 9.631 -15.197 1.889 1.00 96.12 105 AR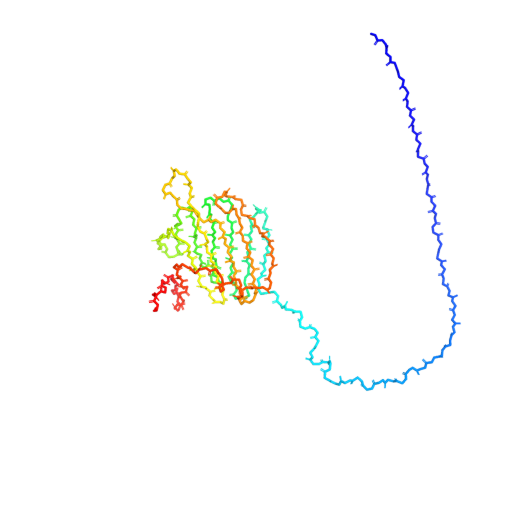G A O 1
ATOM 790 N N . TRP A 1 106 ? 8.833 -13.189 1.276 1.00 95.62 106 TRP A N 1
ATOM 791 C CA . TRP A 1 106 ? 8.594 -13.510 -0.122 1.00 95.62 106 TRP A CA 1
ATOM 792 C C . TRP A 1 106 ? 8.724 -12.242 -0.963 1.00 95.62 106 TRP A C 1
ATOM 794 O O . TRP A 1 106 ? 8.987 -11.160 -0.440 1.00 95.62 106 TRP A O 1
ATOM 804 N N . GLU A 1 107 ? 8.614 -12.369 -2.277 1.00 94.62 107 GLU A N 1
ATOM 805 C CA . GLU A 1 107 ? 8.737 -11.239 -3.193 1.00 94.62 107 GLU A CA 1
ATOM 806 C C . GLU A 1 107 ? 7.730 -11.328 -4.336 1.00 94.62 107 GLU A C 1
ATOM 808 O O . GLU A 1 107 ? 7.237 -12.409 -4.665 1.00 94.62 107 GLU A O 1
ATOM 813 N N . PHE A 1 108 ? 7.457 -10.186 -4.963 1.00 92.50 108 PHE A N 1
ATOM 814 C CA . PHE A 1 108 ? 6.672 -10.096 -6.189 1.00 92.50 108 PHE A CA 1
ATOM 815 C C . PHE A 1 108 ? 7.385 -9.209 -7.215 1.00 92.50 108 PHE A C 1
ATOM 817 O O . PHE A 1 108 ? 8.058 -8.244 -6.869 1.00 92.50 108 PHE A O 1
ATOM 824 N N . LYS A 1 109 ? 7.258 -9.545 -8.506 1.00 89.56 109 LYS A N 1
ATOM 825 C CA . LYS A 1 109 ? 7.966 -8.857 -9.613 1.00 89.56 109 LYS A CA 1
ATOM 826 C C . LYS A 1 109 ? 7.038 -8.117 -10.577 1.00 89.56 109 LYS A C 1
ATOM 828 O O . LYS A 1 109 ? 7.472 -7.656 -11.633 1.00 89.56 109 LYS A O 1
ATOM 833 N N . LYS A 1 110 ? 5.743 -8.083 -10.277 1.00 93.06 110 LYS A N 1
ATOM 834 C CA . LYS A 1 110 ? 4.699 -7.492 -11.118 1.00 93.06 110 LYS A CA 1
ATOM 835 C C . LYS A 1 110 ? 3.692 -6.768 -10.238 1.00 93.06 110 LYS A C 1
ATOM 837 O O . LYS A 1 110 ? 3.692 -6.945 -9.023 1.00 93.06 110 LYS A O 1
ATOM 842 N N . GLN A 1 111 ? 2.812 -6.003 -10.871 1.00 95.56 111 GLN A N 1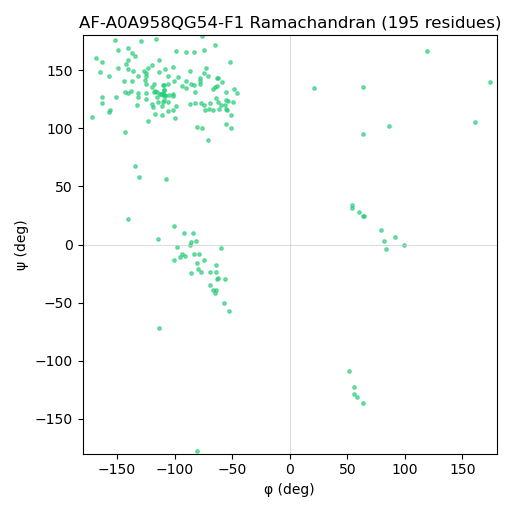
ATOM 843 C CA . GLN A 1 111 ? 1.650 -5.424 -10.211 1.00 95.56 111 GLN A CA 1
ATOM 844 C C . GLN A 1 111 ? 0.939 -6.474 -9.354 1.00 95.56 111 GLN A C 1
ATOM 846 O O . GLN A 1 111 ? 0.739 -7.603 -9.804 1.00 95.56 111 GLN A O 1
ATOM 851 N N . THR A 1 112 ? 0.658 -6.115 -8.107 1.00 97.25 112 THR A N 1
ATOM 852 C CA . THR A 1 112 ? 0.155 -7.041 -7.090 1.00 97.25 112 THR A CA 1
ATOM 853 C C . THR A 1 112 ? -0.846 -6.319 -6.204 1.00 97.25 112 THR A C 1
ATOM 855 O O . THR A 1 112 ? -0.655 -5.155 -5.840 1.00 97.25 112 THR A O 1
ATOM 858 N N . THR A 1 113 ? -1.903 -7.024 -5.843 1.00 98.31 113 THR A N 1
ATOM 859 C CA . THR A 1 113 ? -2.982 -6.568 -4.983 1.00 98.31 113 THR A CA 1
ATOM 860 C C . THR A 1 113 ? -2.925 -7.276 -3.637 1.00 98.31 113 THR A C 1
ATOM 862 O O . THR A 1 113 ? -2.752 -8.488 -3.570 1.00 98.31 113 THR A O 1
ATOM 865 N N . PHE A 1 114 ? -3.127 -6.522 -2.561 1.00 98.44 114 PHE A N 1
ATOM 866 C CA . PHE A 1 114 ? -3.239 -7.020 -1.195 1.00 98.44 114 PHE A CA 1
ATOM 867 C C . PHE A 1 114 ? -4.625 -6.658 -0.651 1.00 98.44 114 PHE A C 1
ATOM 869 O O . PHE A 1 114 ? -4.960 -5.476 -0.548 1.00 98.44 114 PHE A O 1
ATOM 876 N N . LYS A 1 115 ? -5.428 -7.660 -0.300 1.00 98.38 115 LYS A N 1
ATOM 877 C CA . LYS A 1 115 ? -6.755 -7.519 0.315 1.00 98.38 115 LYS A CA 1
ATOM 878 C C . LYS A 1 115 ? -6.658 -7.788 1.817 1.00 98.38 115 LYS A C 1
ATOM 880 O O . LYS A 1 115 ? -6.124 -8.818 2.219 1.00 98.38 115 LYS A O 1
ATOM 885 N N . PHE A 1 116 ? -7.165 -6.885 2.650 1.00 97.19 116 PHE A N 1
ATOM 886 C CA . PHE A 1 116 ? -7.110 -7.003 4.111 1.00 97.19 116 PHE A CA 1
ATOM 887 C C . PHE A 1 116 ? -8.300 -6.300 4.767 1.00 97.19 116 PHE A C 1
ATOM 889 O O . PHE A 1 116 ? -8.560 -5.123 4.514 1.00 97.19 116 PHE A O 1
ATOM 896 N N . GLY A 1 117 ? -9.020 -7.024 5.627 1.00 95.25 117 GLY A N 1
ATOM 897 C CA . GLY A 1 117 ? -10.278 -6.526 6.182 1.00 95.25 117 GLY A CA 1
ATOM 898 C C . GLY A 1 117 ? -11.253 -6.138 5.065 1.00 95.25 117 GLY A C 1
ATOM 899 O O . GLY A 1 117 ? -11.458 -6.913 4.133 1.00 95.25 117 GLY A O 1
ATOM 900 N N . ASN A 1 118 ? -11.800 -4.925 5.128 1.00 96.00 118 ASN A N 1
ATOM 901 C CA . ASN A 1 118 ? -12.661 -4.355 4.080 1.00 96.00 118 ASN A CA 1
ATOM 902 C C . ASN A 1 118 ? -11.884 -3.542 3.028 1.00 96.00 118 ASN A C 1
ATOM 904 O O . ASN A 1 118 ? -12.480 -2.818 2.230 1.00 96.00 118 ASN A O 1
ATOM 908 N N . ASN A 1 119 ? -10.554 -3.616 3.050 1.00 98.12 119 ASN A N 1
ATOM 909 C CA . ASN A 1 119 ? -9.680 -2.772 2.251 1.00 98.12 119 ASN A CA 1
ATOM 910 C C . ASN A 1 119 ? -8.928 -3.576 1.200 1.00 98.12 119 ASN A C 1
ATOM 912 O O . ASN A 1 119 ? -8.681 -4.780 1.323 1.00 98.12 119 ASN A O 1
ATOM 916 N N . LYS A 1 120 ? -8.475 -2.850 0.188 1.00 97.75 120 LYS A N 1
ATOM 917 C CA . LYS A 1 120 ? -7.594 -3.356 -0.853 1.00 97.75 120 LYS A CA 1
ATOM 918 C C . LYS A 1 120 ? -6.509 -2.329 -1.128 1.00 97.75 120 LYS A C 1
ATOM 920 O O . LYS A 1 120 ? -6.791 -1.134 -1.165 1.00 97.75 120 LYS A O 1
ATOM 925 N N . ILE A 1 121 ? -5.280 -2.778 -1.357 1.00 98.31 121 ILE A N 1
ATOM 926 C CA . ILE A 1 121 ? -4.265 -1.964 -2.027 1.00 98.31 121 ILE A CA 1
ATOM 927 C C . ILE A 1 121 ? -3.815 -2.648 -3.306 1.00 98.31 121 ILE A C 1
ATOM 929 O O . ILE A 1 121 ? -3.525 -3.840 -3.297 1.00 98.31 121 ILE A O 1
ATOM 933 N N . THR A 1 122 ? -3.700 -1.886 -4.384 1.00 98.44 122 THR A N 1
ATOM 934 C CA . THR A 1 122 ? -3.062 -2.341 -5.620 1.00 98.44 122 THR A CA 1
ATOM 935 C C . THR A 1 122 ? -1.762 -1.578 -5.791 1.00 98.44 122 THR A C 1
ATOM 937 O O . THR A 1 122 ? -1.753 -0.346 -5.871 1.00 98.44 122 THR A O 1
ATOM 940 N N . ILE A 1 123 ? -0.659 -2.320 -5.812 1.00 98.12 123 ILE A N 1
ATOM 941 C CA . ILE A 1 123 ? 0.694 -1.804 -5.987 1.00 98.12 123 ILE A CA 1
ATOM 942 C C . ILE A 1 123 ? 1.078 -2.008 -7.442 1.00 98.12 123 ILE A C 1
ATOM 944 O O . ILE A 1 123 ? 1.330 -3.127 -7.889 1.00 98.12 123 ILE A O 1
ATOM 948 N N . GLN A 1 124 ? 1.140 -0.909 -8.179 1.00 97.19 124 GLN A N 1
ATOM 949 C CA . GLN A 1 124 ? 1.712 -0.872 -9.511 1.00 97.19 124 GLN A CA 1
ATOM 950 C C . GLN A 1 124 ? 3.232 -0.848 -9.394 1.00 97.19 124 GLN A C 1
ATOM 952 O O . GLN A 1 124 ? 3.799 -0.185 -8.520 1.00 97.19 124 GLN A O 1
ATOM 957 N N . THR A 1 125 ? 3.890 -1.574 -10.289 1.00 94.62 125 THR A N 1
ATOM 958 C CA . THR A 1 125 ? 5.342 -1.705 -10.276 1.00 94.62 125 THR A CA 1
ATOM 959 C C . THR A 1 125 ? 5.961 -1.141 -11.541 1.00 94.62 125 THR A C 1
ATOM 961 O O . THR A 1 125 ? 5.484 -1.447 -12.636 1.00 94.62 125 THR A O 1
ATOM 964 N N . SER A 1 126 ? 7.072 -0.424 -11.418 1.00 90.81 126 SER A N 1
ATOM 965 C CA . SER A 1 126 ? 7.866 0.026 -12.561 1.00 90.81 126 SER A CA 1
ATOM 966 C C . SER A 1 126 ? 9.232 -0.649 -12.589 1.00 90.81 126 SER A C 1
ATOM 968 O O . SER A 1 126 ? 9.810 -1.012 -11.565 1.00 90.81 126 SER A O 1
ATOM 970 N N . LYS A 1 127 ? 9.750 -0.865 -13.799 1.00 87.88 127 LYS A N 1
ATOM 971 C CA . LYS A 1 127 ? 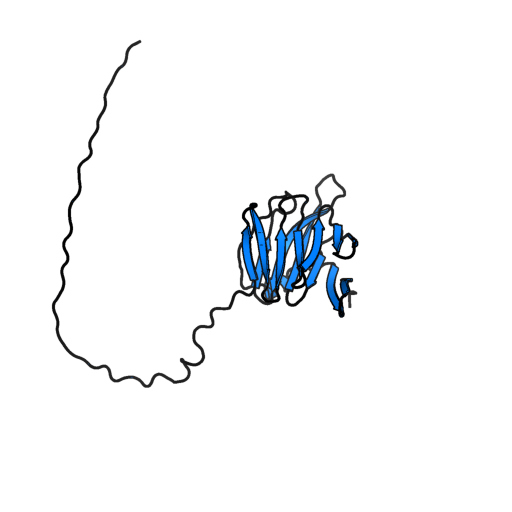11.122 -1.333 -14.005 1.00 87.88 127 LYS A CA 1
ATOM 972 C C . LYS A 1 127 ? 12.018 -0.134 -14.219 1.00 87.88 127 LYS A C 1
ATOM 974 O O . LYS A 1 127 ? 11.686 0.750 -15.010 1.00 87.88 127 LYS A O 1
ATOM 979 N N . LYS A 1 128 ? 13.189 -0.132 -13.591 1.00 75.25 128 LYS A N 1
ATOM 980 C CA . LYS A 1 128 ? 14.188 0.901 -13.860 1.00 75.25 128 LYS A CA 1
ATOM 981 C C . LYS A 1 128 ? 14.977 0.539 -15.126 1.00 75.25 128 LYS A C 1
ATOM 983 O O . LYS A 1 128 ? 15.601 -0.521 -15.153 1.00 75.25 128 LYS A O 1
ATOM 988 N N . PRO A 1 129 ? 15.003 1.391 -16.169 1.00 73.69 129 PRO A N 1
ATOM 989 C CA . PRO A 1 129 ? 15.764 1.108 -17.382 1.00 73.69 129 PRO A CA 1
ATOM 990 C C . PRO A 1 129 ? 17.242 0.831 -17.076 1.00 73.69 129 PRO A C 1
ATOM 992 O O . PRO A 1 129 ? 17.877 1.584 -16.338 1.00 73.69 129 PRO A O 1
ATOM 995 N N . GLY A 1 130 ? 17.781 -0.253 -17.637 1.00 74.75 130 GLY A N 1
ATOM 996 C CA . GLY A 1 130 ? 19.171 -0.674 -17.415 1.00 74.75 130 GLY A CA 1
ATOM 997 C C . GLY A 1 130 ? 19.420 -1.469 -16.128 1.00 74.75 130 GLY A C 1
ATOM 998 O O . GLY A 1 130 ? 20.565 -1.825 -15.865 1.00 74.75 130 GLY A O 1
ATOM 999 N N . TYR A 1 131 ? 18.378 -1.775 -15.350 1.00 74.00 131 TYR A N 1
ATOM 1000 C CA . TYR A 1 131 ? 18.443 -2.647 -14.178 1.00 74.00 131 TYR A CA 1
ATOM 1001 C C . TYR A 1 131 ? 17.400 -3.764 -14.301 1.00 74.00 131 TYR A C 1
ATOM 1003 O O . TYR A 1 131 ? 16.324 -3.560 -14.859 1.00 74.00 131 TYR A O 1
ATOM 1011 N N . GLU A 1 132 ? 17.690 -4.937 -13.740 1.00 79.56 132 GLU A N 1
ATOM 1012 C CA . GLU A 1 132 ? 16.718 -6.042 -13.645 1.00 79.56 132 GLU A CA 1
ATOM 1013 C C . GLU A 1 132 ? 15.745 -5.882 -12.462 1.00 79.56 132 GLU A C 1
ATOM 1015 O O . GLU A 1 132 ? 14.892 -6.735 -12.235 1.00 79.56 132 GLU A O 1
ATOM 1020 N N . LEU A 1 133 ? 15.853 -4.771 -11.726 1.00 81.94 133 LEU A N 1
ATOM 1021 C CA . LEU A 1 133 ? 15.044 -4.483 -10.547 1.00 81.94 133 LEU A CA 1
ATOM 1022 C C . LEU A 1 133 ? 13.687 -3.895 -10.936 1.00 81.94 133 LEU A C 1
ATOM 1024 O O . LEU A 1 133 ? 13.580 -3.007 -11.792 1.00 81.94 133 LEU A O 1
ATOM 1028 N N . THR A 1 134 ? 12.660 -4.379 -10.251 1.00 90.62 134 THR A N 1
ATOM 1029 C CA . THR A 1 134 ? 11.316 -3.809 -10.255 1.00 90.62 134 THR A CA 1
ATOM 1030 C C . THR A 1 134 ? 11.144 -2.998 -8.970 1.00 90.62 134 THR A C 1
ATOM 1032 O O . THR A 1 134 ? 11.825 -3.268 -7.996 1.00 90.62 134 THR A O 1
ATOM 1035 N N . PHE A 1 135 ? 10.303 -1.970 -8.943 1.00 91.31 135 PHE A N 1
ATOM 1036 C CA . PHE A 1 135 ? 10.048 -1.174 -7.739 1.00 91.31 135 PHE A CA 1
ATOM 1037 C C . PHE A 1 135 ? 8.558 -0.912 -7.584 1.00 91.31 135 PHE A C 1
ATOM 1039 O O . PHE A 1 135 ? 7.847 -0.790 -8.582 1.00 91.31 135 PHE A O 1
ATOM 1046 N N . SER A 1 136 ? 8.100 -0.783 -6.340 1.00 94.19 136 SER A N 1
ATOM 1047 C CA . SER A 1 136 ? 6.784 -0.213 -6.045 1.00 94.19 136 SER A CA 1
ATOM 1048 C C . SER A 1 136 ? 6.763 1.253 -6.486 1.00 94.19 136 SER A C 1
ATOM 1050 O O . SER A 1 136 ? 7.625 2.025 -6.071 1.00 94.19 136 SER A O 1
ATOM 1052 N N . ASP A 1 137 ? 5.791 1.621 -7.314 1.00 95.31 137 ASP A N 1
ATOM 1053 C CA . ASP A 1 137 ? 5.687 2.937 -7.960 1.00 95.31 137 ASP A CA 1
ATOM 1054 C C . ASP A 1 137 ? 4.463 3.689 -7.437 1.00 95.31 137 ASP A C 1
ATOM 1056 O O . ASP A 1 137 ? 4.557 4.618 -6.631 1.00 95.31 137 ASP A O 1
ATOM 1060 N N . THR A 1 138 ? 3.292 3.211 -7.847 1.00 97.50 138 THR A N 1
ATOM 1061 C CA . THR A 1 138 ? 2.014 3.825 -7.529 1.00 97.50 138 THR A CA 1
ATOM 1062 C C . THR A 1 138 ? 1.194 2.839 -6.720 1.00 97.50 138 THR A C 1
ATOM 1064 O O . THR A 1 138 ? 1.060 1.671 -7.082 1.00 97.50 138 THR A O 1
ATOM 1067 N N . VAL A 1 139 ? 0.643 3.306 -5.606 1.00 98.25 139 VAL A N 1
ATOM 1068 C CA . VAL A 1 139 ? -0.199 2.506 -4.718 1.00 98.25 139 VAL A CA 1
ATOM 1069 C C . VAL A 1 139 ? -1.563 3.159 -4.639 1.00 98.25 139 VAL A C 1
ATOM 1071 O O . VAL A 1 139 ? -1.678 4.307 -4.213 1.00 98.25 139 VAL A O 1
ATOM 1074 N N . THR A 1 140 ? -2.600 2.427 -5.031 1.00 98.56 140 THR A N 1
ATOM 1075 C CA . THR A 1 140 ? -3.983 2.854 -4.803 1.00 98.56 140 THR A CA 1
ATOM 1076 C C . THR A 1 140 ? -4.573 2.032 -3.671 1.00 98.56 140 THR A C 1
ATOM 1078 O O . THR A 1 140 ? -4.452 0.811 -3.677 1.00 98.56 140 THR A O 1
ATOM 1081 N N . ILE A 1 141 ? -5.157 2.711 -2.687 1.00 98.50 141 ILE A N 1
ATOM 1082 C CA . ILE A 1 141 ? -5.816 2.124 -1.519 1.00 98.50 141 ILE A CA 1
ATOM 1083 C C . ILE A 1 141 ? -7.311 2.356 -1.671 1.00 98.50 141 ILE A C 1
ATOM 1085 O O . ILE A 1 141 ? -7.709 3.488 -1.945 1.00 98.50 141 ILE A O 1
ATOM 1089 N N . TYR A 1 142 ? -8.101 1.314 -1.451 1.00 98.31 142 TYR A N 1
ATOM 1090 C CA . TYR A 1 142 ? -9.549 1.307 -1.594 1.00 98.31 142 TYR A CA 1
ATOM 1091 C C . TYR A 1 142 ? -10.238 0.843 -0.314 1.00 98.31 142 TYR A C 1
ATOM 1093 O O . TYR A 1 142 ? -9.739 -0.049 0.379 1.00 98.31 142 TYR A O 1
ATOM 1101 N N . ASN A 1 143 ? -11.421 1.399 -0.069 1.00 97.19 143 ASN A N 1
ATOM 1102 C CA . ASN A 1 143 ? -12.444 0.854 0.817 1.00 97.19 143 ASN A CA 1
ATOM 1103 C C . ASN A 1 143 ? -13.812 1.161 0.182 1.00 97.19 143 ASN A C 1
ATOM 1105 O O . ASN A 1 143 ? -14.309 2.287 0.244 1.00 97.19 143 ASN A O 1
ATOM 1109 N N . GLY A 1 144 ? -14.365 0.178 -0.537 1.00 94.69 144 GLY A N 1
ATOM 1110 C CA . GLY A 1 144 ? -15.540 0.373 -1.390 1.00 94.69 144 GLY A CA 1
ATOM 1111 C C . GLY A 1 144 ? -15.329 1.492 -2.417 1.00 94.69 144 GLY A C 1
ATOM 1112 O O . GLY A 1 144 ? -14.378 1.476 -3.199 1.00 94.69 144 GLY A O 1
ATOM 1113 N N . SER A 1 145 ? -16.210 2.493 -2.391 1.00 96.06 145 SER A N 1
ATOM 1114 C CA . SER A 1 145 ? -16.147 3.655 -3.285 1.00 96.06 145 SER A CA 1
ATOM 1115 C C . SER A 1 145 ? -15.052 4.669 -2.933 1.00 96.06 145 SER A C 1
ATOM 1117 O O . SER A 1 145 ? -14.760 5.535 -3.755 1.00 96.06 145 SER A O 1
ATOM 1119 N N . ASP A 1 146 ? -14.434 4.592 -1.755 1.00 96.69 146 ASP A N 1
ATOM 1120 C CA . ASP A 1 146 ? -13.365 5.512 -1.373 1.00 96.69 146 ASP A CA 1
ATOM 1121 C C . ASP A 1 146 ? -12.012 5.037 -1.872 1.00 96.69 146 ASP A C 1
ATOM 1123 O O . ASP A 1 146 ? -11.661 3.861 -1.742 1.00 96.69 146 ASP A O 1
ATOM 1127 N N . ARG A 1 147 ? -11.207 5.975 -2.378 1.00 97.25 147 ARG A N 1
ATOM 1128 C CA . ARG A 1 147 ? -9.803 5.704 -2.664 1.00 97.25 147 ARG A CA 1
ATOM 1129 C C . ARG A 1 147 ? -8.854 6.854 -2.369 1.00 97.25 147 ARG A C 1
ATOM 1131 O O . ARG A 1 147 ? -9.198 8.034 -2.463 1.00 97.25 147 ARG A O 1
ATOM 1138 N N . PHE A 1 148 ? -7.605 6.470 -2.126 1.00 98.06 148 PHE A N 1
ATOM 1139 C CA . PHE A 1 148 ? -6.434 7.336 -2.199 1.00 98.06 148 PHE A CA 1
ATOM 1140 C C . PHE A 1 148 ? -5.395 6.742 -3.135 1.00 98.06 148 PHE A C 1
ATOM 1142 O O . PHE A 1 148 ? -5.184 5.533 -3.152 1.00 98.06 148 PHE A O 1
ATOM 1149 N N . THR A 1 149 ? -4.684 7.609 -3.848 1.00 98.06 149 THR A N 1
ATOM 1150 C CA . THR A 1 149 ? -3.522 7.214 -4.648 1.00 98.06 149 THR A CA 1
ATOM 1151 C C . THR A 1 149 ? -2.264 7.866 -4.085 1.00 98.06 149 THR A C 1
ATOM 1153 O O . THR A 1 149 ? -2.237 9.075 -3.830 1.00 98.06 149 THR A O 1
ATOM 1156 N N . ILE A 1 150 ? -1.229 7.052 -3.898 1.00 97.94 150 ILE A N 1
ATOM 1157 C CA . ILE A 1 150 ? 0.135 7.461 -3.580 1.00 97.94 150 ILE A CA 1
ATOM 1158 C C . ILE A 1 150 ? 0.997 7.228 -4.813 1.00 97.94 150 ILE A C 1
ATOM 1160 O O . ILE A 1 150 ? 0.994 6.124 -5.351 1.00 97.94 150 ILE A O 1
ATOM 1164 N N . THR A 1 151 ? 1.736 8.241 -5.244 1.00 97.56 151 THR A N 1
ATOM 1165 C CA . THR A 1 151 ? 2.692 8.140 -6.360 1.00 97.56 151 THR A CA 1
ATOM 1166 C C . THR A 1 151 ? 4.112 8.394 -5.873 1.00 97.56 151 THR A C 1
ATOM 1168 O O . THR A 1 151 ? 4.302 8.769 -4.713 1.00 97.56 151 THR A O 1
ATOM 1171 N N . ASP A 1 152 ? 5.092 8.268 -6.767 1.00 95.94 152 ASP A N 1
ATOM 1172 C CA . ASP A 1 152 ? 6.494 8.639 -6.536 1.00 95.94 152 ASP A CA 1
ATOM 1173 C C . ASP A 1 152 ? 7.155 7.793 -5.425 1.00 95.94 152 ASP A C 1
ATOM 1175 O O . ASP A 1 152 ? 8.113 8.220 -4.762 1.00 95.94 152 ASP A O 1
ATOM 1179 N N . LEU A 1 153 ? 6.634 6.586 -5.178 1.00 95.44 153 LEU A N 1
ATOM 1180 C CA . LEU A 1 153 ? 7.217 5.663 -4.209 1.00 95.44 153 LEU A CA 1
ATOM 1181 C C . LEU A 1 153 ? 8.567 5.136 -4.711 1.00 95.44 153 LEU A C 1
ATOM 1183 O O . LEU A 1 153 ? 9.495 4.996 -3.916 1.00 95.44 153 LEU A O 1
ATOM 1187 N N . GLU A 1 154 ? 8.707 4.935 -6.021 1.00 93.75 154 GLU A N 1
ATOM 1188 C CA . GLU A 1 154 ? 9.895 4.420 -6.705 1.00 93.75 154 GLU A CA 1
ATOM 1189 C C . GLU A 1 154 ? 11.112 5.342 -6.543 1.00 93.75 154 GLU A C 1
ATOM 1191 O O . GLU A 1 154 ? 12.254 4.880 -6.497 1.00 93.75 154 GLU A O 1
ATOM 1196 N N . VAL A 1 155 ? 10.872 6.645 -6.375 1.00 93.81 155 VAL A N 1
ATOM 1197 C CA . VAL A 1 155 ? 11.901 7.668 -6.131 1.00 93.81 155 VAL A CA 1
ATOM 1198 C C . VAL A 1 155 ? 12.023 8.075 -4.660 1.00 93.81 155 VAL A C 1
ATOM 1200 O O . VAL A 1 155 ? 12.638 9.100 -4.362 1.00 93.81 155 VAL A O 1
ATOM 1203 N N . ASP A 1 156 ? 11.464 7.283 -3.738 1.00 94.88 156 ASP A N 1
ATOM 1204 C CA . ASP A 1 156 ? 11.495 7.530 -2.290 1.00 94.88 156 ASP A CA 1
ATOM 1205 C C . ASP A 1 156 ? 10.838 8.855 -1.860 1.00 94.88 156 ASP A C 1
ATOM 1207 O O . ASP A 1 156 ? 11.179 9.432 -0.827 1.00 94.88 156 ASP A O 1
ATOM 1211 N N . LYS A 1 157 ? 9.860 9.347 -2.630 1.00 95.50 157 LYS A N 1
ATOM 1212 C CA . LYS A 1 157 ? 9.153 10.609 -2.355 1.00 95.50 157 LYS A CA 1
ATOM 1213 C C . LYS A 1 157 ? 7.634 10.434 -2.440 1.00 95.50 157 LYS A C 1
ATOM 1215 O O . LYS A 1 157 ? 6.997 11.143 -3.216 1.00 95.50 157 LYS A O 1
ATOM 1220 N N . PRO A 1 158 ? 7.039 9.534 -1.634 1.00 96.44 158 PRO A N 1
ATOM 1221 C CA . PRO A 1 158 ? 5.623 9.210 -1.726 1.00 96.44 158 PRO A CA 1
ATOM 1222 C C . PRO A 1 158 ? 4.755 10.468 -1.633 1.00 96.44 158 PRO A C 1
ATOM 1224 O O . PRO A 1 158 ? 4.818 11.209 -0.649 1.00 96.44 158 PRO A O 1
ATOM 1227 N N . ARG A 1 159 ? 3.920 10.693 -2.649 1.00 96.19 159 ARG A N 1
ATOM 1228 C CA . ARG A 1 159 ? 3.001 11.831 -2.729 1.00 96.19 159 ARG A CA 1
ATOM 1229 C C . ARG A 1 159 ? 1.558 11.357 -2.682 1.00 96.19 159 ARG A C 1
ATOM 1231 O O . ARG A 1 159 ? 1.112 10.617 -3.551 1.00 96.19 159 ARG A O 1
ATOM 1238 N N . LEU A 1 160 ? 0.811 11.860 -1.704 1.00 96.38 160 LEU A N 1
ATOM 1239 C CA . LEU A 1 160 ? -0.638 11.693 -1.615 1.00 96.38 160 LEU A CA 1
ATOM 1240 C C . LEU A 1 160 ? -1.336 12.581 -2.659 1.00 96.38 160 LEU A C 1
ATOM 1242 O O . LEU A 1 160 ? -1.245 13.804 -2.580 1.00 96.38 160 LEU A O 1
ATOM 1246 N N . VAL A 1 161 ? -2.030 11.978 -3.629 1.00 94.19 161 VAL A N 1
ATOM 1247 C CA . VAL A 1 161 ? -2.705 12.697 -4.733 1.00 94.19 161 VAL A CA 1
ATOM 1248 C C . VAL A 1 161 ? -4.056 13.295 -4.309 1.00 94.19 161 VAL A C 1
ATOM 1250 O O . VAL A 1 161 ? -4.517 14.261 -4.910 1.00 94.19 161 VAL A O 1
ATOM 1253 N N . GLY A 1 162 ? -4.662 12.774 -3.241 1.00 89.19 162 GLY A N 1
ATOM 1254 C CA . GLY A 1 162 ? -5.941 13.239 -2.700 1.00 89.19 162 GLY A CA 1
ATOM 1255 C C . GLY A 1 162 ? -7.018 12.155 -2.711 1.00 89.19 162 GLY A C 1
ATOM 1256 O O . GLY A 1 162 ? -6.842 11.095 -3.314 1.00 89.19 162 GLY A O 1
ATOM 1257 N N . TRP A 1 163 ? -8.105 12.428 -1.992 1.00 95.06 163 TRP A N 1
ATOM 1258 C CA . TRP A 1 163 ? -9.255 11.534 -1.865 1.00 95.06 163 TRP A CA 1
ATOM 1259 C C . TRP A 1 163 ? -10.133 11.597 -3.113 1.00 95.06 163 TRP A C 1
ATOM 1261 O O . TRP A 1 163 ? -10.321 12.675 -3.687 1.00 95.06 163 TRP A O 1
ATOM 1271 N N . LYS A 1 164 ? -10.698 10.454 -3.504 1.00 96.31 164 LYS A N 1
ATOM 1272 C CA . LYS A 1 164 ? -11.753 10.374 -4.513 1.00 96.31 164 LYS A CA 1
ATOM 1273 C C . LYS A 1 164 ? -12.803 9.334 -4.134 1.00 96.31 164 LYS A C 1
ATOM 1275 O O . LYS A 1 164 ? -12.482 8.335 -3.496 1.00 96.31 164 LYS A O 1
ATOM 1280 N N . LEU A 1 165 ? -14.027 9.577 -4.600 1.00 96.25 165 LEU A N 1
ATOM 1281 C CA . LEU A 1 165 ? -15.195 8.714 -4.425 1.00 96.25 165 LEU A CA 1
ATOM 1282 C C . LEU A 1 165 ? -15.563 8.022 -5.752 1.00 96.25 165 LEU A C 1
ATOM 1284 O O . LEU A 1 165 ? -16.638 8.221 -6.312 1.00 96.25 165 LEU A O 1
ATOM 1288 N N . ASP A 1 166 ? -14.604 7.300 -6.319 1.00 96.75 166 ASP A N 1
ATOM 1289 C CA . ASP A 1 166 ? -14.710 6.531 -7.568 1.00 96.75 166 ASP A CA 1
ATOM 1290 C C . ASP A 1 166 ? -13.973 5.182 -7.454 1.00 96.75 166 ASP A C 1
ATOM 1292 O O . ASP A 1 166 ? -13.561 4.616 -8.462 1.00 96.75 166 ASP A O 1
ATOM 1296 N N . GLY A 1 167 ? -13.769 4.692 -6.226 1.00 97.00 167 GLY A N 1
ATOM 1297 C CA . GLY A 1 167 ? -12.947 3.530 -5.888 1.00 97.00 167 GLY A CA 1
ATOM 1298 C C . GLY A 1 167 ? -13.305 2.283 -6.686 1.00 97.00 167 GLY A C 1
ATOM 1299 O O . GLY A 1 167 ? -12.456 1.793 -7.420 1.00 97.00 167 GLY A O 1
ATOM 1300 N N . GLU A 1 168 ? -14.559 1.833 -6.615 1.00 95.88 168 GLU A N 1
ATOM 1301 C CA . GLU A 1 168 ? -15.044 0.639 -7.328 1.00 95.88 168 GLU A CA 1
ATOM 1302 C C . GLU A 1 168 ? -14.828 0.740 -8.843 1.00 95.88 168 GLU A C 1
ATOM 1304 O O . GLU A 1 168 ? -14.210 -0.132 -9.445 1.00 95.88 168 GLU A O 1
ATOM 1309 N N . SER A 1 169 ? -15.247 1.852 -9.456 1.00 97.56 169 SER A N 1
ATOM 1310 C CA . SER A 1 169 ? -15.073 2.055 -10.898 1.00 97.56 169 SER A CA 1
ATOM 1311 C C . SER A 1 169 ? -13.597 2.127 -11.294 1.00 97.56 169 SER A C 1
ATOM 1313 O O . SER A 1 169 ? -13.202 1.589 -12.323 1.00 97.56 169 SER A O 1
ATOM 1315 N N . HIS A 1 170 ? -12.753 2.773 -10.490 1.00 97.94 170 HIS A N 1
ATOM 1316 C CA . HIS A 1 170 ? -11.319 2.826 -10.752 1.00 97.94 170 HIS A CA 1
ATOM 1317 C C . HIS A 1 170 ? -10.665 1.445 -10.626 1.00 97.94 170 HIS A C 1
ATOM 1319 O O . HIS A 1 170 ? -9.800 1.109 -11.434 1.00 97.94 170 HIS A O 1
ATOM 1325 N N . ASP A 1 171 ? -11.085 0.658 -9.639 1.00 97.44 171 ASP A N 1
ATOM 1326 C CA . ASP A 1 171 ? -10.592 -0.692 -9.388 1.00 97.44 171 ASP A CA 1
ATOM 1327 C C . ASP A 1 171 ? -10.932 -1.652 -10.533 1.00 97.44 171 ASP A C 1
ATOM 1329 O O . ASP A 1 171 ? -10.061 -2.373 -11.000 1.00 97.44 171 ASP A O 1
ATOM 1333 N N . GLU A 1 172 ? -12.143 -1.575 -11.093 1.00 97.06 172 GLU A N 1
ATOM 1334 C CA . GLU A 1 172 ? -12.548 -2.360 -12.273 1.00 97.06 172 GLU A CA 1
ATOM 1335 C C . GLU A 1 172 ? -11.630 -2.158 -13.492 1.00 97.06 172 GLU A C 1
ATOM 1337 O O . GLU A 1 172 ? -11.473 -3.057 -14.321 1.00 97.06 172 GLU A O 1
ATOM 1342 N N . HIS A 1 173 ? -11.025 -0.973 -13.620 1.00 96.62 173 HIS A N 1
ATOM 1343 C CA . HIS A 1 173 ? -10.138 -0.627 -14.733 1.00 96.62 173 HIS A CA 1
ATOM 1344 C C . HIS A 1 173 ? -8.654 -0.843 -14.411 1.00 96.62 173 HIS A C 1
ATOM 1346 O O . HIS A 1 173 ? -7.814 -0.782 -15.316 1.00 96.62 173 HIS A O 1
ATOM 1352 N N . LEU A 1 174 ? -8.311 -1.086 -13.146 1.00 95.50 174 LEU A N 1
ATOM 1353 C CA . LEU A 1 174 ? -6.949 -1.351 -12.713 1.00 95.50 174 LEU A CA 1
ATOM 1354 C C . LEU A 1 174 ? -6.759 -2.862 -12.565 1.00 95.50 174 LEU A C 1
ATOM 1356 O O . LEU A 1 174 ? -7.416 -3.507 -11.767 1.00 95.50 174 LEU A O 1
ATOM 1360 N N . SER A 1 175 ? -5.832 -3.446 -13.327 1.00 96.19 175 SER A N 1
ATOM 1361 C CA . SER A 1 175 ? -5.556 -4.882 -13.196 1.00 96.19 175 SER A CA 1
ATOM 1362 C C . SER A 1 175 ? -5.127 -5.240 -11.769 1.00 96.19 175 SER A C 1
ATOM 1364 O O . SER A 1 175 ? -4.303 -4.554 -11.174 1.00 96.19 175 SER A O 1
ATOM 1366 N N . ASP A 1 176 ? -5.589 -6.362 -11.237 1.00 95.69 176 ASP A N 1
ATOM 1367 C CA . ASP A 1 176 ? -5.141 -6.776 -9.905 1.00 95.69 176 ASP A CA 1
ATOM 1368 C C . ASP A 1 176 ? -3.741 -7.383 -9.897 1.00 95.69 176 ASP A C 1
ATOM 1370 O O . ASP A 1 176 ? -3.055 -7.339 -8.873 1.00 95.69 176 ASP A O 1
ATOM 1374 N N . GLY A 1 177 ? -3.305 -7.903 -11.047 1.00 95.38 177 GLY A N 1
ATOM 1375 C CA . GLY A 1 177 ? -2.127 -8.750 -11.132 1.00 95.38 177 GLY A CA 1
ATOM 1376 C C . GLY A 1 177 ? -2.281 -9.977 -10.236 1.00 95.38 177 GLY A C 1
ATOM 1377 O O . GLY A 1 177 ? -3.307 -10.653 -10.286 1.00 95.38 177 GLY A O 1
ATOM 1378 N N . ASP A 1 178 ? -1.262 -10.270 -9.431 1.00 96.00 178 ASP A N 1
ATOM 1379 C CA . ASP A 1 178 ? -1.383 -11.295 -8.394 1.00 96.00 178 ASP A CA 1
ATOM 1380 C C . ASP A 1 178 ? -2.154 -10.745 -7.195 1.00 96.00 178 ASP A C 1
ATOM 1382 O O . ASP A 1 178 ? -1.911 -9.620 -6.770 1.00 96.00 178 ASP A O 1
ATOM 1386 N N . VAL A 1 179 ? -3.063 -11.534 -6.624 1.00 97.44 179 VAL A N 1
ATOM 1387 C CA . VAL A 1 179 ? -3.844 -11.124 -5.452 1.00 97.44 179 VAL A CA 1
ATOM 1388 C C . VAL A 1 179 ? -3.409 -11.925 -4.236 1.00 97.44 179 VAL A C 1
ATOM 1390 O O . VAL A 1 179 ? -3.348 -13.150 -4.284 1.00 97.44 179 VAL A O 1
ATOM 1393 N N . TYR A 1 180 ? -3.142 -11.227 -3.140 1.00 97.62 180 TYR A N 1
ATOM 1394 C CA . TYR A 1 180 ? -2.875 -11.794 -1.827 1.00 97.62 180 TYR A CA 1
ATOM 1395 C C . TYR A 1 180 ? -3.952 -11.336 -0.853 1.00 97.62 180 TYR A C 1
ATOM 1397 O O . TYR A 1 180 ? -4.268 -10.150 -0.779 1.00 97.62 180 TYR A O 1
ATOM 1405 N N . VAL A 1 181 ? -4.508 -12.270 -0.094 1.00 97.50 181 VAL A N 1
ATOM 1406 C CA . VAL A 1 181 ? -5.504 -12.006 0.944 1.00 97.50 181 VAL A CA 1
ATOM 1407 C C . VAL A 1 181 ? -4.862 -12.235 2.297 1.00 97.50 181 VAL A C 1
ATOM 1409 O O . VAL A 1 181 ? -4.189 -13.243 2.510 1.00 97.50 181 VAL A O 1
ATOM 1412 N N . LEU A 1 182 ? -5.072 -11.290 3.206 1.00 96.25 182 LEU A N 1
ATOM 1413 C CA . LEU A 1 182 ? -4.700 -11.441 4.600 1.00 96.25 182 LEU A CA 1
ATOM 1414 C C . LEU A 1 182 ? -5.708 -12.363 5.285 1.00 96.25 182 LEU A C 1
ATOM 1416 O O . LEU A 1 182 ? -6.809 -11.939 5.645 1.00 96.25 182 LEU A O 1
ATOM 1420 N N . GLU A 1 183 ? -5.334 -13.624 5.460 1.00 94.00 183 GLU A N 1
ATOM 1421 C CA . GLU A 1 183 ? -6.107 -14.576 6.249 1.00 94.00 183 GLU A CA 1
ATOM 1422 C C . GLU A 1 183 ? -5.767 -14.394 7.727 1.00 94.00 183 GLU A C 1
ATOM 1424 O O . GLU A 1 183 ? -4.596 -14.349 8.106 1.00 94.00 183 GLU A O 1
ATOM 1429 N N . ARG A 1 184 ? -6.799 -14.292 8.570 1.00 88.1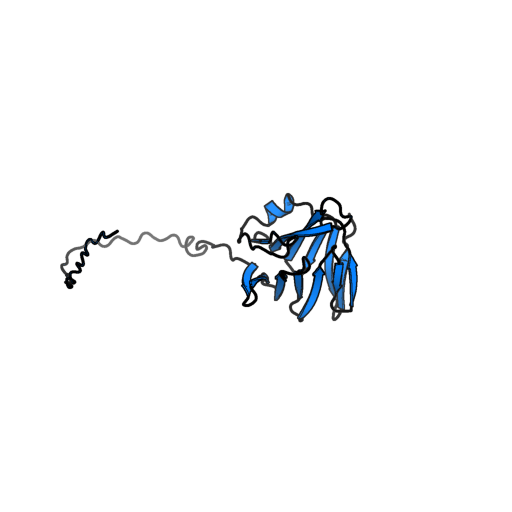2 184 ARG A N 1
ATOM 1430 C CA . ARG A 1 184 ? -6.659 -14.186 10.026 1.00 88.12 184 ARG A CA 1
ATOM 1431 C C . ARG A 1 184 ? -7.444 -15.319 10.672 1.00 88.12 184 ARG A C 1
ATOM 1433 O O . ARG A 1 184 ? -8.673 -15.280 10.704 1.00 88.12 184 ARG A O 1
ATOM 1440 N N . GLU A 1 185 ? -6.734 -16.316 11.188 1.00 82.75 185 GLU A N 1
ATOM 1441 C CA . GLU A 1 185 ? -7.315 -17.446 11.914 1.00 82.75 185 GLU A CA 1
ATOM 1442 C C . GLU A 1 185 ? -6.800 -17.451 13.355 1.00 82.75 185 GLU A C 1
ATOM 1444 O O . GLU A 1 185 ? -5.623 -17.679 13.627 1.00 82.75 185 GLU A O 1
ATOM 1449 N N . ALA A 1 186 ? -7.697 -17.191 14.310 1.00 81.12 186 ALA A N 1
ATOM 1450 C CA . ALA A 1 186 ? -7.365 -17.080 15.730 1.00 81.12 186 ALA A CA 1
ATOM 1451 C C . ALA A 1 186 ? -6.199 -16.101 16.005 1.00 81.12 186 ALA A C 1
ATOM 1453 O O . ALA A 1 186 ? -6.386 -14.889 15.917 1.00 81.12 186 ALA A O 1
ATOM 1454 N N . ALA A 1 187 ? -5.025 -16.614 16.388 1.00 78.75 187 ALA A N 1
ATOM 1455 C CA . ALA A 1 187 ? -3.826 -15.824 16.675 1.00 78.75 187 ALA A CA 1
ATOM 1456 C C . ALA A 1 187 ? -2.839 -15.771 15.495 1.00 78.75 187 ALA A C 1
ATOM 1458 O O . ALA A 1 187 ? -1.811 -15.096 15.594 1.00 78.75 187 ALA A O 1
ATOM 1459 N N . GLU A 1 188 ? -3.135 -16.455 14.392 1.00 84.88 188 GLU A N 1
ATOM 1460 C CA . GLU A 1 188 ? -2.308 -16.503 13.191 1.00 84.88 188 GLU A CA 1
ATOM 1461 C C . GLU A 1 188 ? -2.814 -15.501 12.153 1.00 84.88 188 GLU A C 1
ATOM 1463 O O . GLU A 1 188 ? -4.005 -15.207 12.044 1.00 84.88 188 GLU A O 1
ATOM 1468 N N . GLU A 1 189 ? -1.869 -14.916 11.431 1.00 89.75 189 GLU A N 1
ATOM 1469 C CA . GLU A 1 189 ? -2.133 -14.013 10.321 1.00 89.75 189 GLU A CA 1
ATOM 1470 C C . GLU A 1 189 ? -1.104 -14.328 9.244 1.00 89.75 189 GLU A C 1
ATOM 1472 O O . GLU A 1 189 ? 0.076 -14.418 9.576 1.00 89.75 189 GLU A O 1
ATOM 1477 N N . ARG A 1 190 ? -1.551 -14.513 8.002 1.00 92.94 190 ARG A N 1
ATOM 1478 C CA . ARG A 1 190 ? -0.672 -14.808 6.867 1.00 92.94 190 ARG A CA 1
ATOM 1479 C C . ARG A 1 190 ? -1.238 -14.254 5.569 1.00 92.94 190 ARG A C 1
ATOM 1481 O O . ARG A 1 190 ? -2.459 -14.193 5.395 1.00 92.94 190 ARG A O 1
ATOM 1488 N N . TRP A 1 191 ? -0.365 -13.929 4.626 1.00 95.56 191 TRP A N 1
ATOM 1489 C CA . TRP A 1 191 ? -0.785 -13.621 3.260 1.00 95.56 191 TRP A CA 1
ATOM 1490 C C . TRP A 1 191 ? -0.893 -14.886 2.414 1.00 95.56 191 TRP A C 1
ATOM 1492 O O . TRP A 1 191 ? 0.086 -15.595 2.189 1.00 95.56 191 TRP A O 1
ATOM 1502 N N . VAL A 1 192 ? -2.083 -15.139 1.875 1.00 95.12 192 VAL A N 1
ATOM 1503 C CA . VAL A 1 192 ? -2.324 -16.246 0.946 1.00 95.12 192 VAL A CA 1
ATOM 1504 C C . VAL A 1 192 ? -2.585 -15.696 -0.440 1.00 95.12 192 VAL A C 1
ATOM 1506 O O . VAL A 1 192 ? -3.428 -14.822 -0.629 1.00 95.12 192 VAL A O 1
ATOM 1509 N N . ARG A 1 193 ? -1.856 -16.212 -1.430 1.00 95.31 193 ARG A N 1
ATOM 1510 C CA . ARG A 1 193 ? -2.116 -15.887 -2.831 1.00 95.31 193 ARG A CA 1
ATOM 1511 C C . ARG A 1 193 ? -3.447 -16.513 -3.249 1.00 95.31 193 ARG A C 1
ATOM 1513 O O . ARG A 1 193 ? -3.580 -17.735 -3.199 1.00 95.31 193 ARG A O 1
ATOM 1520 N N . GLU A 1 194 ? -4.397 -15.700 -3.702 1.00 93.50 194 GLU A N 1
ATOM 1521 C CA . GLU A 1 194 ? -5.605 -16.198 -4.358 1.00 93.50 194 GLU A CA 1
ATOM 1522 C C . GLU A 1 194 ? -5.183 -16.932 -5.638 1.00 93.50 194 GLU A C 1
ATOM 1524 O O . GLU A 1 194 ? -4.497 -16.388 -6.509 1.00 93.50 194 GLU A O 1
ATOM 1529 N N . SER A 1 195 ? -5.563 -18.203 -5.745 1.00 80.12 195 SER A N 1
ATOM 1530 C CA . SER A 1 195 ? -5.422 -18.948 -6.990 1.00 80.12 195 SER A CA 1
ATOM 1531 C C . SER A 1 195 ? -6.327 -18.328 -8.048 1.00 80.12 195 SER A C 1
ATOM 1533 O O . SER A 1 195 ? -7.493 -18.052 -7.768 1.00 80.12 195 SER A O 1
ATOM 1535 N N . ALA A 1 196 ? -5.806 -18.146 -9.263 1.00 61.12 196 ALA A N 1
ATOM 1536 C CA . ALA A 1 196 ? -6.630 -17.762 -10.401 1.00 61.12 196 ALA A CA 1
ATOM 1537 C C . ALA A 1 196 ? -7.763 -18.792 -10.565 1.00 61.12 196 ALA A C 1
ATOM 1539 O O . ALA A 1 196 ? -7.484 -19.988 -10.686 1.00 61.12 196 ALA A O 1
ATOM 1540 N N . ALA A 1 197 ? -9.007 -18.317 -10.480 1.00 46.19 197 ALA A N 1
ATOM 1541 C CA . ALA A 1 197 ? -10.210 -19.113 -10.707 1.00 46.19 197 ALA A CA 1
ATOM 1542 C C . ALA A 1 197 ? -10.353 -19.513 -12.183 1.00 46.19 197 ALA A C 1
ATOM 1544 O O . ALA A 1 197 ? -9.915 -18.727 -13.057 1.00 46.19 197 ALA A O 1
#

Solvent-accessible surface area (backbone atoms only — not comparable to full-atom values): 11818 Å² total; per-residue (Å²): 134,91,78,88,85,88,87,84,88,83,87,87,85,89,87,78,90,85,89,88,84,86,90,85,88,84,91,79,86,76,78,79,70,83,72,63,80,69,66,76,78,61,61,86,78,71,82,77,79,55,62,50,77,49,67,49,98,86,67,28,41,33,38,36,41,80,86,44,34,38,39,38,36,65,50,45,61,28,22,36,35,46,28,44,70,86,67,48,40,37,39,37,30,40,63,30,32,40,37,41,71,90,65,53,72,52,70,54,86,57,37,32,20,44,36,46,90,80,31,38,35,41,37,37,55,44,69,47,90,98,51,95,49,36,27,36,29,36,38,40,40,34,45,64,46,31,27,40,40,34,34,49,22,60,76,32,54,52,39,78,76,52,81,43,84,49,20,52,67,51,48,78,74,46,83,49,66,51,40,29,35,56,47,74,57,94,94,47,71,49,80,42,70,61,73,87,127

Nearest PDB structures (foldseek):
  4bxq-assembly1_A  TM=4.834E-01  e=1.173E-01  Danio rerio
  4bxp-assembly1_A  TM=4.741E-01  e=1.995E-01  Danio rerio
  4ld3-assembly1_A  TM=4.154E-01  e=1.995E-01  Danio rerio
  4bxr-assembly2_B  TM=4.126E-01  e=3.772E-01  Danio rerio
  4by2-assembly2_B  TM=2.036E-01  e=3.849E-02  Drosophila melanogaster

Sequence (197 aa):
MDTSIQAASSTPTPETSTSQTPEQAASASPRTPFAKLEDFLFGPHTPRQTLEASVNKEGQAVVKTEDGFTVKFLGKHQALTITGPDGKTTKIWGDPHVTESDGDRWEFKKQTTFKFGNNKITIQTSKKPGYELTFSDTVTIYNGSDRFTITDLEVDKPRLVGWKLDGESHDEHLSDGDVYVLEREAAEERWVRESAA

pLDDT: mean 82.5, std 20.78, range [36.0, 98.56]